Protein 6ISC (pdb70)

B-factor: mean 46.05, std 19.89, range [21.71, 155.29]

Solvent-accessible surface area: 17570 Å² total; per-residue (Å²): 184,54,14,4,12,4,62,25,48,112,98,10,43,0,71,0,34,2,55,56,132,57,130,30,8,0,0,4,0,26,14,70,90,67,123,135,100,52,28,0,0,1,30,1,75,95,70,133,54,49,35,52,98,101,9,91,155,81,1,38,37,117,90,34,96,140,47,42,92,37,0,4,0,2,2,115,114,14,61,142,73,2,63,14,51,0,19,0,20,0,0,0,40,60,48,0,39,21,58,16,80,0,67,0,30,185,42,93,23,27,54,122,88,3,92,39,78,44,172,59,76,29,123,61,41,108,74,9,64,0,46,3,124,87,268,52,74,55,56,30,9,6,0,13,1,52,48,82,5,5,4,9,2,8,19,25,15,96,107,96,128,64,206,64,79,38,37,57,106,64,121,29,138,74,49,61,43,128,53,106,115,133,23,46,0,22,1,10,91,0,93,64,91,9,36,14,5,4,28,0,41,11,59,8,116,110,59,84,91,115,50,25,4,7,75,1,76,7,132,116,2,63,13,83,32,56,106,78,9,85,7,87,73,53,76,54,21,40,0,55,1,102,1,89,36,60,155,172,56,129,17,50,6,0,0,0,2,0,22,55,116,46,105,101,33,24,15,1,2,8,21,47,92,112,1,70,30,44,72,94,86,179,26,3,81,14,66,50,17,159,89,82,45,136,9,38,46,0,10,0,84,0,77,38,4,99,105,101,3,66,20,65,2,24,0,20,0,0,0,21,44,26,4,30,66,67,43,74,0,92,0,84,22,71,82,117,172

GO terms:
  GO:0009897 external side of plasma membrane (C, IDA)
  GO:0002729 positive regulation of natural killer cell cytokine production (P, IMP)
  GO:0032729 positive regulation of type II interferon production (P, IMP)
  GO:0005515 protein binding (F, IPI)

Foldseek 3Di:
DAFKEFADDFWDKAWAAAQDPFQFAKKWKWFADPHDIDTAWIDGPVDDTDGDPVCPQFWDADPADPSCRIRIITTNGDDPSPFGKMKIWTQGPPPGIDIHIYGYDHDFFQVVVPDAPEEAEDEAFAWDKAWAPDVQWAKKWKWFGGGGMIGTPDIAGADDDDPDDGSDNQDKDFDRDHPPDGGMIIRHRDHQVPFGKMKIWIAGPVRDIDIHIYGYGHD/DKAKDFDQEWEAEAQAKGKGKIFIDDDPPDDKAWAKKFKDFPPDDGTAWMQGQPPGIDGPDVVFKDQPPDDHPDGPTIRMMMGGRDDPVVFGKMKIWTAMPPVGIYIDIHTYHYDYDD

Radius of gyration: 22.07 Å; Cα contacts (8 Å, |Δi|>4): 844; chains: 2; bounding box: 54×64×56 Å

Structure (mmCIF, N/CA/C/O backbone):
data_6ISC
#
_entry.id   6ISC
#
_cell.length_a   50.220
_cell.length_b   78.303
_cell.length_c   184.600
_cell.angle_alpha   90.00
_cell.angle_beta   90.00
_cell.angle_gamma   90.00
#
_symmetry.space_group_name_H-M   'C 2 2 21'
#
loop_
_entity.id
_entity.type
_entity.pdbx_description
1 polymer 'CD226 antigen'
2 polymer 'Poliovirus receptor'
3 non-polymer 2-acetamido-2-deoxy-beta-D-glucopyranose
4 water water
#
loop_
_atom_site.group_PDB
_atom_site.id
_atom_site.type_symbol
_atom_site.label_atom_id
_atom_site.label_alt_id
_atom_site.label_comp_id
_atom_site.label_asym_id
_atom_site.label_entity_id
_atom_site.label_seq_id
_atom_site.pdbx_PDB_ins_code
_atom_site.Cartn_x
_atom_site.Cartn_y
_atom_site.Cartn_z
_atom_site.occupancy
_atom_site.B_iso_or_equiv
_atom_site.auth_seq_id
_atom_site.auth_comp_id
_atom_site.auth_asym_id
_atom_site.auth_atom_id
_atom_site.pdbx_PDB_model_num
ATOM 1 N N . LEU A 1 2 ? -9.272 -12.655 13.914 1.00 44.59 2 LEU A N 1
ATOM 2 C CA . LEU A 1 2 ? -10.503 -13.345 14.284 1.00 45.39 2 LEU A CA 1
ATOM 3 C C . LEU A 1 2 ? -10.221 -14.741 14.829 1.00 45.93 2 LEU A C 1
ATOM 4 O O . LEU A 1 2 ? -11.009 -15.284 15.603 1.00 45.11 2 LEU A O 1
ATOM 9 N N . TRP A 1 3 ? -9.098 -15.323 14.412 1.00 33.48 3 TRP A N 1
ATOM 10 C CA . TRP A 1 3 ? -8.675 -16.617 14.923 1.00 34.32 3 TRP A CA 1
ATOM 11 C C . TRP A 1 3 ? -7.156 -16.656 14.990 1.00 31.92 3 TRP A C 1
ATOM 12 O O . TRP A 1 3 ? -6.467 -15.988 14.215 1.00 31.40 3 TRP A O 1
ATOM 23 N N . ASP A 1 4 ? -6.646 -17.446 15.931 1.00 30.89 4 ASP A N 1
ATOM 24 C CA . ASP A 1 4 ? -5.213 -17.641 16.100 1.00 30.14 4 ASP A CA 1
ATOM 25 C C . ASP A 1 4 ? -4.718 -18.946 15.498 1.00 31.85 4 ASP A C 1
ATOM 26 O O . ASP A 1 4 ? -3.541 -19.042 15.135 1.00 31.35 4 ASP A O 1
ATOM 31 N N . THR A 1 5 ? -5.589 -19.945 15.385 1.00 28.94 5 THR A N 1
ATOM 32 C CA . THR A 1 5 ? -5.246 -21.245 14.829 1.00 29.46 5 THR A CA 1
ATOM 33 C C . THR A 1 5 ? -6.441 -21.779 14.055 1.00 31.10 5 THR A C 1
ATOM 34 O O . THR A 1 5 ? -7.585 -21.644 14.496 1.00 31.05 5 THR A O 1
ATOM 38 N N . THR A 1 6 ? -6.172 -22.364 12.892 1.00 29.73 6 THR A N 1
ATOM 39 C CA . THR A 1 6 ? -7.177 -23.069 12.106 1.00 30.14 6 THR A CA 1
ATOM 40 C C . THR A 1 6 ? -6.823 -24.548 12.108 1.00 32.67 6 THR A C 1
ATOM 41 O O . THR A 1 6 ? -5.706 -24.916 11.732 1.00 31.67 6 THR A O 1
ATOM 45 N N . VAL A 1 7 ? -7.761 -25.391 12.534 1.00 34.80 7 VAL A N 1
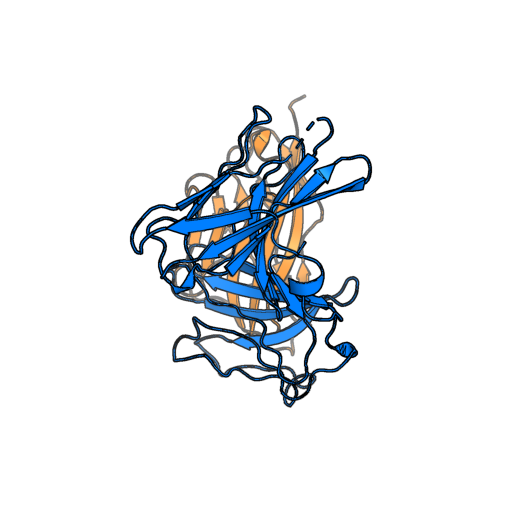ATOM 46 C CA . VAL A 1 7 ? -7.532 -26.828 12.552 1.00 36.43 7 VAL A CA 1
ATOM 47 C C . VAL A 1 7 ? -8.523 -27.502 11.614 1.00 36.61 7 VAL A C 1
ATOM 48 O O . VAL A 1 7 ? -9.660 -27.051 11.437 1.00 37.48 7 VAL A O 1
ATOM 52 N N . ARG A 1 8 ? -8.070 -28.590 11.001 1.00 40.05 8 ARG A N 1
ATOM 53 C CA . ARG A 1 8 ? -8.899 -29.344 10.074 1.00 42.53 8 ARG A CA 1
ATOM 54 C C . ARG A 1 8 ? -9.848 -30.249 10.851 1.00 40.72 8 ARG A C 1
ATOM 55 O O . ARG A 1 8 ? -9.439 -30.923 11.802 1.00 40.70 8 ARG A O 1
ATOM 63 N N . LEU A 1 9 ? -11.117 -30.251 10.451 1.00 33.01 9 LEU A N 1
ATOM 64 C CA . LEU A 1 9 ? -12.105 -31.106 11.094 1.00 35.95 9 LEU A CA 1
ATOM 65 C C . LEU A 1 9 ? -11.772 -32.574 10.862 1.00 34.53 9 LEU A C 1
ATOM 66 O O . LEU A 1 9 ? -11.593 -33.011 9.721 1.00 36.04 9 LEU A O 1
ATOM 71 N N . SER A 1 10 ? -11.679 -33.334 11.952 1.00 37.49 10 SER A N 1
ATOM 72 C CA . SER A 1 10 ? -11.469 -34.773 11.880 1.00 39.90 10 SER A CA 1
ATOM 73 C C . SER A 1 10 ? -12.149 -35.420 13.079 1.00 42.10 10 SER A C 1
ATOM 74 O O . SER A 1 10 ? -12.548 -34.743 14.029 1.00 38.17 10 SER A O 1
ATOM 77 N N . GLU A 1 11 ? -12.266 -36.752 13.028 1.00 48.42 11 GLU A N 1
ATOM 78 C CA . GLU A 1 11 ? -13.034 -37.478 14.039 1.00 47.12 11 GLU A CA 1
ATOM 79 C C . GLU A 1 11 ? -12.495 -37.227 15.442 1.00 44.07 11 GLU A C 1
ATOM 80 O O . GLU A 1 11 ? -13.249 -36.877 16.356 1.00 43.50 11 GLU A O 1
ATOM 86 N N . THR A 1 12 ? -11.191 -37.407 15.632 1.00 41.18 12 THR A N 1
ATOM 87 C CA . THR A 1 12 ? -10.551 -37.255 16.934 1.00 42.18 12 THR A CA 1
ATOM 88 C C . THR A 1 12 ? -9.635 -36.036 16.970 1.00 40.74 12 THR A C 1
ATOM 89 O O . THR A 1 12 ? -8.547 -36.075 17.547 1.00 39.16 12 THR A O 1
ATOM 93 N N . MET A 1 13 ? -10.069 -34.940 16.350 1.00 35.72 13 MET A N 1
ATOM 94 C CA . MET A 1 13 ? -9.265 -33.727 16.321 1.00 34.03 13 MET A CA 1
ATOM 95 C C . MET A 1 13 ? -9.026 -33.205 17.735 1.00 31.03 13 MET A C 1
ATOM 96 O O . MET A 1 13 ? -9.787 -33.475 18.667 1.00 31.08 13 MET A O 1
ATOM 101 N N . THR A 1 14 ? -7.941 -32.450 17.885 1.00 32.60 14 THR A N 1
ATOM 102 C CA . THR A 1 14 ? -7.572 -31.843 19.156 1.00 30.94 14 THR A CA 1
ATOM 103 C C . THR A 1 14 ? -7.347 -30.356 18.945 1.00 30.15 14 THR A C 1
ATOM 104 O O . THR A 1 14 ? -6.557 -29.963 18.081 1.00 30.09 14 THR A O 1
ATOM 108 N N . LEU A 1 15 ? -8.044 -29.537 19.727 1.00 25.00 15 LEU A N 1
ATOM 109 C CA . LEU A 1 15 ? -7.860 -28.088 19.701 1.00 24.97 15 LEU A CA 1
ATOM 110 C C . LEU A 1 15 ? -6.810 -27.748 20.752 1.00 25.87 15 LEU A C 1
ATOM 111 O O . LEU A 1 15 ? -7.101 -27.717 21.949 1.00 25.06 15 LEU A O 1
ATOM 116 N N . GLU A 1 16 ? -5.581 -27.501 20.302 1.00 26.66 16 GLU A N 1
ATOM 117 C CA . GLU A 1 16 ? -4.468 -27.283 21.218 1.00 27.46 16 GLU A CA 1
ATOM 118 C C . GLU A 1 16 ? -4.605 -25.942 21.930 1.00 27.90 16 GLU A C 1
ATOM 119 O O . GLU A 1 16 ? -4.888 -24.918 21.301 1.00 26.59 16 GLU A O 1
ATOM 125 N N . CYS A 1 17 ? -4.392 -25.949 23.247 1.00 29.05 17 CYS A N 1
ATOM 126 C CA . CYS A 1 17 ? -4.400 -24.711 24.024 1.00 29.00 17 CYS A CA 1
ATOM 127 C C . CYS A 1 17 ? -3.576 -24.925 25.287 1.00 29.38 17 CYS A C 1
ATOM 128 O O . CYS A 1 17 ? -4.013 -25.637 26.195 1.00 29.78 17 CYS A O 1
ATOM 131 N N . VAL A 1 18 ? -2.402 -24.301 25.346 1.00 28.54 18 VAL A N 1
ATOM 132 C CA . VAL A 1 18 ? -1.522 -24.363 26.507 1.00 27.37 18 VAL A CA 1
ATOM 133 C C . VAL A 1 18 ? -1.299 -22.946 27.015 1.00 26.58 18 VAL A C 1
ATOM 134 O O . VAL A 1 18 ? -0.907 -22.061 26.246 1.00 27.35 18 VAL A O 1
ATOM 138 N N . TYR A 1 19 ? -1.547 -22.738 28.301 1.00 30.06 19 TYR A N 1
ATOM 139 C CA . TYR A 1 19 ? -1.308 -21.442 28.932 1.00 29.47 19 TYR A CA 1
ATOM 140 C C . TYR A 1 19 ? 0.190 -21.180 29.007 1.00 29.81 19 TYR A C 1
ATOM 141 O O . TYR A 1 19 ? 0.920 -21.972 29.615 1.00 30.31 19 TYR A O 1
ATOM 150 N N . PRO A 1 20 ? 0.695 -20.106 28.397 1.00 29.42 20 PRO A N 1
ATOM 151 C CA . PRO A 1 20 ? 2.147 -19.869 28.343 1.00 30.13 20 PRO A CA 1
ATOM 152 C C . PRO A 1 20 ? 2.709 -18.957 29.427 1.00 29.52 20 PRO A C 1
ATOM 153 O O . PRO A 1 20 ? 3.926 -18.742 29.438 1.00 29.42 20 PRO A O 1
ATOM 157 N N . LEU A 1 21 ? 1.881 -18.421 30.317 1.00 31.25 21 LEU A N 1
ATOM 158 C CA . LEU A 1 21 ? 2.331 -17.487 31.337 1.00 31.69 21 LEU A CA 1
ATOM 159 C C . LEU A 1 21 ? 2.516 -18.196 32.674 1.00 32.43 21 LEU A C 1
ATOM 160 O O . LEU A 1 21 ? 1.969 -19.275 32.915 1.00 31.54 21 LEU A O 1
ATOM 165 N N . THR A 1 22 ? 3.299 -17.566 33.550 1.00 34.96 22 THR A N 1
ATOM 166 C CA . THR A 1 22 ? 3.650 -18.157 34.833 1.00 37.70 22 THR A CA 1
ATOM 167 C C . THR A 1 22 ? 2.631 -17.875 35.928 1.00 36.84 22 THR A C 1
ATOM 168 O O . THR A 1 22 ? 2.764 -18.424 37.027 1.00 40.19 22 THR A O 1
ATOM 172 N N . HIS A 1 23 ? 1.627 -17.043 35.665 1.00 45.84 23 HIS A N 1
ATOM 173 C CA . HIS A 1 23 ? 0.629 -16.737 36.678 1.00 45.57 23 HIS A CA 1
ATOM 174 C C . HIS A 1 23 ? -0.202 -17.975 36.999 1.00 46.58 23 HIS A C 1
ATOM 175 O O . HIS A 1 23 ? -0.468 -18.814 36.134 1.00 49.37 23 HIS A O 1
ATOM 182 N N . ASN A 1 24 ? -0.597 -18.092 38.263 1.00 66.71 24 ASN A N 1
ATOM 183 C CA . ASN A 1 24 ? -1.415 -19.220 38.682 1.00 68.57 24 ASN A CA 1
ATOM 184 C C . ASN A 1 24 ? -2.837 -19.064 38.159 1.00 65.10 24 ASN A C 1
ATOM 185 O O . ASN A 1 24 ? -3.429 -17.984 38.237 1.00 66.89 24 ASN A O 1
ATOM 190 N N . LEU A 1 25 ? -3.386 -20.152 37.628 1.00 36.78 25 LEU A N 1
ATOM 191 C CA . LEU A 1 25 ? -4.693 -20.095 36.986 1.00 37.89 25 LEU A CA 1
ATOM 192 C C . LEU A 1 25 ? -5.789 -19.818 38.008 1.00 37.93 25 LEU A C 1
ATOM 193 O O . LEU A 1 25 ? -5.731 -20.280 39.150 1.00 39.74 25 LEU A O 1
ATOM 198 N N . THR A 1 26 ? -6.795 -19.054 37.587 1.00 31.42 26 THR A N 1
ATOM 199 C CA . THR A 1 26 ? -8.020 -18.867 38.356 1.00 30.97 26 THR A CA 1
ATOM 200 C C . THR A 1 26 ? -9.170 -19.708 37.821 1.00 32.54 26 THR A C 1
ATOM 201 O O . THR A 1 26 ? -9.897 -20.331 38.602 1.00 32.09 26 THR A O 1
ATOM 205 N N . GLN A 1 27 ? -9.327 -19.757 36.502 1.00 29.31 27 GLN A N 1
ATOM 206 C CA . GLN A 1 27 ? -10.380 -20.518 35.851 1.00 29.08 27 GLN A CA 1
ATOM 207 C C . GLN A 1 27 ? -10.082 -20.574 34.361 1.00 27.77 27 GLN A C 1
ATOM 208 O O . GLN A 1 27 ? -9.527 -19.627 33.794 1.00 28.61 27 GLN A O 1
ATOM 214 N N . VAL A 1 28 ? -10.432 -21.702 33.744 1.00 35.43 28 VAL A N 1
ATOM 215 C CA . VAL A 1 28 ? -10.289 -21.910 32.308 1.00 33.97 28 VAL A CA 1
ATOM 216 C C . VAL A 1 28 ? -11.644 -22.302 31.741 1.00 35.14 28 VAL A C 1
ATOM 217 O O . VAL A 1 28 ? -12.394 -23.053 32.373 1.00 35.51 28 VAL A O 1
ATOM 221 N N . GLU A 1 29 ? -11.950 -21.810 30.542 1.00 33.20 29 GLU A N 1
ATOM 222 C CA . GLU A 1 29 ? -13.240 -22.055 29.913 1.00 34.78 29 GLU A CA 1
ATOM 223 C C . GLU A 1 29 ? -13.050 -22.323 28.429 1.00 34.14 29 GLU A C 1
ATOM 224 O O . GLU A 1 29 ? -12.197 -21.711 27.783 1.00 34.06 29 GLU A O 1
ATOM 230 N N . TRP A 1 30 ? -13.848 -23.246 27.899 1.00 26.75 30 TRP A N 1
ATOM 231 C CA . TRP A 1 30 ? -13.965 -23.471 26.465 1.00 29.04 30 TRP A CA 1
ATOM 232 C C . TRP A 1 30 ? -15.357 -23.048 26.021 1.00 28.40 30 TRP A C 1
ATOM 233 O O . TRP A 1 30 ? -16.353 -23.436 26.641 1.00 28.48 30 TRP A O 1
ATOM 244 N N . THR A 1 31 ? -15.426 -22.247 24.960 1.00 29.56 31 THR A N 1
ATOM 245 C CA . THR A 1 31 ? -16.699 -21.823 24.399 1.00 29.61 31 THR A CA 1
ATOM 246 C C . THR A 1 31 ? -16.628 -21.916 22.882 1.00 31.76 31 THR A C 1
ATOM 247 O O . THR A 1 31 ? -15.555 -22.075 22.294 1.00 31.47 31 THR A O 1
ATOM 251 N N . LYS A 1 32 ? -17.793 -21.811 22.247 1.00 34.76 32 LYS A N 1
ATOM 252 C CA . LYS A 1 32 ? -17.906 -21.906 20.799 1.00 36.30 32 LYS A CA 1
ATOM 253 C C . LYS A 1 32 ? -18.914 -20.876 20.316 1.00 38.96 32 LYS A C 1
ATOM 254 O O . LYS A 1 32 ? -20.015 -20.776 20.865 1.00 38.43 32 LYS A O 1
ATOM 260 N N . ASN A 1 33 ? -18.532 -20.107 19.301 1.00 41.69 33 ASN A N 1
ATOM 261 C CA . ASN A 1 33 ? -19.394 -19.079 18.730 1.00 44.69 33 ASN A CA 1
ATOM 262 C C . ASN A 1 33 ? -20.115 -19.658 17.519 1.00 49.19 33 ASN A C 1
ATOM 263 O O . ASN A 1 33 ? -19.468 -20.144 16.585 1.00 47.37 33 ASN A O 1
ATOM 268 N N . THR A 1 34 ? -21.449 -19.615 17.529 1.00 98.32 34 THR A N 1
ATOM 269 C CA . THR A 1 34 ? -22.193 -20.265 16.449 1.00 101.03 34 THR A CA 1
ATOM 270 C C . THR A 1 34 ? -22.277 -19.367 15.215 1.00 100.97 34 THR A C 1
ATOM 271 O O . THR A 1 34 ? -21.639 -19.641 14.194 1.00 100.36 34 THR A O 1
ATOM 275 N N . GLY A 1 35 ? -23.064 -18.292 15.287 1.00 113.70 35 GLY A N 1
ATOM 276 C CA . GLY A 1 35 ? -22.874 -17.169 14.387 1.00 114.03 35 GLY A CA 1
ATOM 277 C C . GLY A 1 35 ? -22.733 -15.848 15.116 1.00 113.97 35 GLY A C 1
ATOM 278 O O . GLY A 1 35 ? -21.889 -15.017 14.767 1.00 116.38 35 GLY A O 1
ATOM 279 N N . THR A 1 36 ? -23.568 -15.650 16.142 1.00 142.50 36 THR A N 1
ATOM 280 C CA . THR A 1 36 ? -23.329 -14.659 17.194 1.00 143.60 36 THR A CA 1
ATOM 281 C C . THR A 1 36 ? -24.081 -15.153 18.433 1.00 142.96 36 THR A C 1
ATOM 282 O O . THR A 1 36 ? -25.236 -14.786 18.661 1.00 143.09 36 THR A O 1
ATOM 286 N N . LYS A 1 37 ? -23.399 -15.968 19.232 1.00 103.97 37 LYS A N 1
ATOM 287 C CA . LYS A 1 37 ? -23.873 -16.513 20.499 1.00 100.46 37 LYS A CA 1
ATOM 288 C C . LYS A 1 37 ? -22.765 -17.411 21.023 1.00 94.91 37 LYS A C 1
ATOM 289 O O . LYS A 1 37 ? -21.914 -17.872 20.259 1.00 97.07 37 LYS A O 1
ATOM 295 N N . THR A 1 38 ? -22.792 -17.672 22.324 1.00 55.80 38 THR A N 1
ATOM 296 C CA . THR A 1 38 ? -21.705 -18.389 22.981 1.00 55.83 38 THR A CA 1
ATOM 297 C C . THR A 1 38 ? -22.268 -19.612 23.689 1.00 57.38 38 THR A C 1
ATOM 298 O O . THR A 1 38 ? -23.028 -19.481 24.653 1.00 58.02 38 THR A O 1
ATOM 302 N N . VAL A 1 39 ? -21.898 -20.791 23.209 1.00 41.97 39 VAL A N 1
ATOM 303 C CA . VAL A 1 39 ? -22.208 -22.040 23.890 1.00 41.49 39 VAL A CA 1
ATOM 304 C C . VAL A 1 39 ? -21.055 -22.375 24.824 1.00 40.68 39 VAL A C 1
ATOM 305 O O . VAL A 1 39 ? -19.887 -22.357 24.418 1.00 38.79 39 VAL A O 1
ATOM 309 N N . SER A 1 40 ? -21.378 -22.647 26.084 1.00 42.02 40 SER A N 1
ATOM 310 C CA . SER A 1 40 ? -20.382 -23.125 27.030 1.00 41.92 40 SER A CA 1
ATOM 311 C C . SER A 1 40 ? -20.097 -24.595 26.759 1.00 42.58 40 SER A C 1
ATOM 312 O O . SER A 1 40 ? -21.026 -25.389 26.577 1.00 43.15 40 SER A O 1
ATOM 315 N N . ILE A 1 41 ? -18.819 -24.956 26.717 1.00 34.56 41 ILE A N 1
ATOM 316 C CA . ILE A 1 41 ? -18.403 -26.332 26.482 1.00 34.82 41 ILE A CA 1
ATOM 317 C C . ILE A 1 41 ? -17.859 -26.954 27.759 1.00 35.66 41 ILE A C 1
ATOM 318 O O . ILE A 1 41 ? -18.345 -27.994 28.214 1.00 37.71 41 ILE A O 1
ATOM 323 N N . ALA A 1 42 ? -16.854 -26.323 28.360 1.00 31.82 42 ALA A N 1
ATOM 324 C CA . ALA A 1 42 ? -16.247 -26.820 29.581 1.00 31.14 42 ALA A CA 1
ATOM 325 C C . ALA A 1 42 ? -15.776 -25.640 30.416 1.00 32.22 42 ALA A C 1
ATOM 326 O O . ALA A 1 42 ? -15.438 -24.581 29.883 1.00 31.38 42 ALA A O 1
ATOM 328 N N . VAL A 1 43 ? -15.778 -25.832 31.734 1.00 33.09 43 VAL A N 1
ATOM 329 C CA . VAL A 1 43 ? -15.291 -24.842 32.688 1.00 32.70 43 VAL A CA 1
ATOM 330 C C . VAL A 1 43 ? -14.514 -25.589 33.762 1.00 35.20 43 VAL A C 1
ATOM 331 O O . VAL A 1 43 ? -15.041 -26.526 34.373 1.00 36.90 43 VAL A O 1
ATOM 335 N N . TYR A 1 44 ? -13.266 -25.191 33.990 1.00 35.44 44 TYR A N 1
ATOM 336 C CA . TYR A 1 44 ? -12.449 -25.767 35.049 1.00 36.55 44 TYR A CA 1
ATOM 337 C C . TYR A 1 44 ? -12.061 -24.688 36.046 1.00 36.78 44 TYR A C 1
ATOM 338 O O . TYR A 1 44 ? -11.570 -23.626 35.654 1.00 36.81 44 TYR A O 1
ATOM 347 N N . ASN A 1 45 ? -12.263 -24.973 37.329 1.00 35.55 45 ASN A N 1
ATOM 348 C CA . ASN A 1 45 ? -11.848 -24.087 38.395 1.00 35.43 45 ASN A CA 1
ATOM 349 C C . ASN A 1 45 ? -11.168 -24.927 39.470 1.00 38.37 45 ASN A C 1
ATOM 350 O O . ASN A 1 45 ? -11.682 -25.997 39.828 1.00 40.20 45 ASN A O 1
ATOM 355 N N . PRO A 1 46 ? -10.016 -24.500 39.989 1.00 42.97 46 PRO A N 1
ATOM 356 C CA . PRO A 1 46 ? -9.303 -25.331 40.974 1.00 43.53 46 PRO A CA 1
ATOM 357 C C . PRO A 1 46 ? -10.084 -25.576 42.251 1.00 44.61 46 PRO A C 1
ATOM 358 O O . PRO A 1 46 ? -9.731 -26.490 43.006 1.00 46.22 46 PRO A O 1
ATOM 362 N N . ASN A 1 47 ? -11.127 -24.798 42.524 1.00 47.69 47 ASN A N 1
ATOM 363 C CA . ASN A 1 47 ? -11.927 -24.988 43.725 1.00 48.07 47 ASN A CA 1
ATOM 364 C C . ASN A 1 47 ? -13.085 -25.955 43.522 1.00 49.14 47 ASN A C 1
ATOM 365 O O . ASN A 1 47 ? -13.818 -26.228 44.477 1.00 51.01 47 ASN A O 1
ATOM 370 N N . HIS A 1 48 ? -13.270 -26.476 42.309 1.00 48.88 48 HIS A N 1
ATOM 371 C CA . HIS A 1 48 ? -14.379 -27.365 41.998 1.00 49.14 48 HIS A CA 1
ATOM 372 C C . HIS A 1 48 ? -13.880 -28.474 41.082 1.00 48.16 48 HIS A C 1
ATOM 373 O O . HIS A 1 48 ? -12.718 -28.492 40.667 1.00 48.99 48 HIS A O 1
ATOM 380 N N . ASN A 1 49 ? -14.774 -29.404 40.762 1.00 69.00 49 ASN A N 1
ATOM 381 C CA . ASN A 1 49 ? -14.456 -30.449 39.804 1.00 69.39 49 ASN A CA 1
ATOM 382 C C . ASN A 1 49 ? -14.663 -29.939 38.380 1.00 69.90 49 ASN A C 1
ATOM 383 O O . ASN A 1 49 ? -15.397 -28.977 38.138 1.00 68.88 49 ASN A O 1
ATOM 388 N N . MET A 1 50 ? -13.995 -30.597 37.433 1.00 51.89 50 MET A N 1
ATOM 389 C CA . MET A 1 50 ? -14.095 -30.216 36.029 1.00 48.59 50 MET A CA 1
ATOM 390 C C . MET A 1 50 ? -15.543 -30.277 35.563 1.00 49.39 50 MET A C 1
ATOM 391 O O . MET A 1 50 ? -16.198 -31.317 35.676 1.00 51.61 50 MET A O 1
ATOM 396 N N . HIS A 1 51 ? -16.041 -29.160 35.041 1.00 40.18 51 HIS A N 1
ATOM 397 C CA . HIS A 1 51 ? -17.425 -29.051 34.598 1.00 39.03 51 HIS A CA 1
ATOM 398 C C . HIS A 1 51 ? -17.478 -29.085 33.076 1.00 40.39 51 HIS A C 1
ATOM 399 O O . HIS A 1 51 ? -16.917 -28.208 32.410 1.00 40.48 51 HIS A O 1
ATOM 406 N N . ILE A 1 52 ? -18.155 -30.090 32.534 1.00 37.40 52 ILE A N 1
ATOM 407 C CA . ILE A 1 52 ? -18.424 -30.197 31.107 1.00 37.77 52 ILE A CA 1
ATOM 408 C C . ILE A 1 52 ? -19.933 -30.162 30.921 1.00 36.96 52 ILE A C 1
ATOM 409 O O . ILE A 1 52 ? -20.660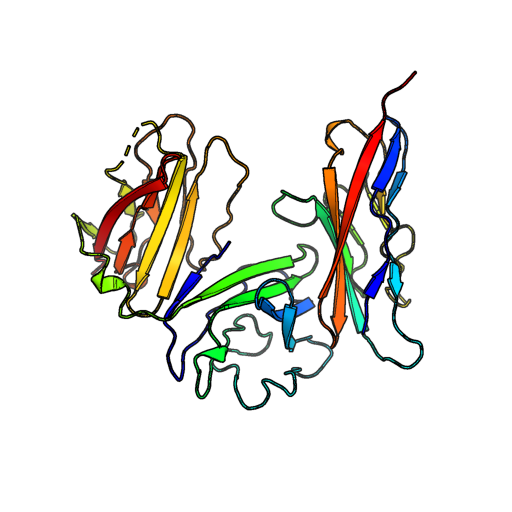 -30.912 31.583 1.00 38.78 52 ILE A O 1
ATOM 414 N N . GLU A 1 53 ? -20.402 -29.283 30.037 1.00 45.37 53 GLU A N 1
ATOM 415 C CA . GLU A 1 53 ? -21.833 -29.154 29.797 1.00 46.62 53 GLU A CA 1
ATOM 416 C C . GLU A 1 53 ? -22.415 -30.465 29.281 1.00 47.70 53 GLU A C 1
ATOM 417 O O . GLU A 1 53 ? -21.729 -31.270 28.645 1.00 48.57 53 GLU A O 1
ATOM 423 N N . SER A 1 54 ? -23.705 -30.671 29.563 1.00 49.82 54 SER A N 1
ATOM 424 C CA . SER A 1 54 ? -24.364 -31.915 29.179 1.00 52.56 54 SER A CA 1
ATOM 425 C C . SER A 1 54 ? -24.373 -32.107 27.669 1.00 51.41 54 SER A C 1
ATOM 426 O O . SER A 1 54 ? -24.371 -33.247 27.189 1.00 51.66 54 SER A O 1
ATOM 429 N N . ASN A 1 55 ? -24.382 -31.013 26.905 1.00 53.09 55 ASN A N 1
ATOM 430 C CA . ASN A 1 55 ? -24.362 -31.117 25.452 1.00 53.71 55 ASN A CA 1
ATOM 431 C C . ASN A 1 55 ? -23.034 -31.646 24.928 1.00 52.93 55 ASN A C 1
ATOM 432 O O . ASN A 1 55 ? -22.974 -32.102 23.782 1.00 55.48 55 ASN A O 1
ATOM 437 N N . TYR A 1 56 ? -21.973 -31.593 25.734 1.00 40.26 56 TYR A N 1
ATOM 438 C CA . TYR A 1 56 ? -20.644 -32.020 25.314 1.00 40.83 56 TYR A CA 1
ATOM 439 C C . TYR A 1 56 ? -20.058 -33.092 26.224 1.00 42.19 56 TYR A C 1
ATOM 440 O O . TYR A 1 56 ? -18.854 -33.363 26.146 1.00 42.25 56 TYR A O 1
ATOM 449 N N . LEU A 1 57 ? -20.874 -33.714 27.080 1.00 54.29 57 LEU A N 1
ATOM 450 C CA . LEU A 1 57 ? -20.334 -34.627 28.085 1.00 57.33 57 LEU A CA 1
ATOM 451 C C . LEU A 1 57 ? -19.686 -35.849 27.444 1.00 57.27 57 LEU A C 1
ATOM 452 O O . LEU A 1 57 ? -18.627 -36.303 27.893 1.00 60.75 57 LEU A O 1
ATOM 457 N N . HIS A 1 58 ? -20.298 -36.396 26.394 1.00 48.23 58 HIS A N 1
ATOM 458 C CA . HIS A 1 58 ? -19.755 -37.557 25.702 1.00 48.95 58 HIS A CA 1
ATOM 459 C C . HIS A 1 58 ? -19.191 -37.204 24.330 1.00 51.96 58 HIS A C 1
ATOM 460 O O . HIS A 1 58 ? -19.053 -38.083 23.474 1.00 51.36 58 HIS A O 1
ATOM 467 N N . ARG A 1 59 ? -18.857 -35.934 24.103 1.00 41.65 59 ARG A N 1
ATOM 468 C CA . ARG A 1 59 ? -18.327 -35.493 22.820 1.00 41.28 59 ARG A CA 1
ATOM 469 C C . ARG A 1 59 ? -16.883 -35.026 22.879 1.00 40.29 59 ARG A C 1
ATOM 470 O O . ARG A 1 59 ? -16.163 -35.174 21.889 1.00 39.88 59 ARG A O 1
ATOM 478 N N . VAL A 1 60 ? -16.441 -34.465 24.006 1.00 38.70 60 VAL A N 1
ATOM 479 C CA . VAL A 1 60 ? -15.086 -33.952 24.147 1.00 39.82 60 VAL A CA 1
ATOM 480 C C . VAL A 1 60 ? -14.501 -34.439 25.465 1.00 38.86 60 VAL A C 1
ATOM 481 O O . VAL A 1 60 ? -15.220 -34.793 26.401 1.00 39.37 60 VAL A O 1
ATOM 485 N N . HIS A 1 61 ? -13.172 -34.454 25.522 1.00 36.14 61 HIS A N 1
ATOM 486 C CA . HIS A 1 61 ? -12.450 -34.825 26.732 1.00 37.76 61 HIS A CA 1
ATOM 487 C C . HIS A 1 61 ? -11.053 -34.226 26.660 1.00 36.94 61 HIS A C 1
ATOM 488 O O . HIS A 1 61 ? -10.605 -33.764 25.606 1.00 36.75 61 HIS A O 1
ATOM 495 N N . PHE A 1 62 ? -10.369 -34.234 27.801 1.00 34.87 62 PHE A N 1
ATOM 496 C CA . PHE A 1 62 ? -9.040 -33.647 27.933 1.00 35.77 62 PHE A CA 1
ATOM 497 C C . PHE A 1 62 ? -8.019 -34.772 28.060 1.00 37.52 62 PHE A C 1
ATOM 498 O O . PHE 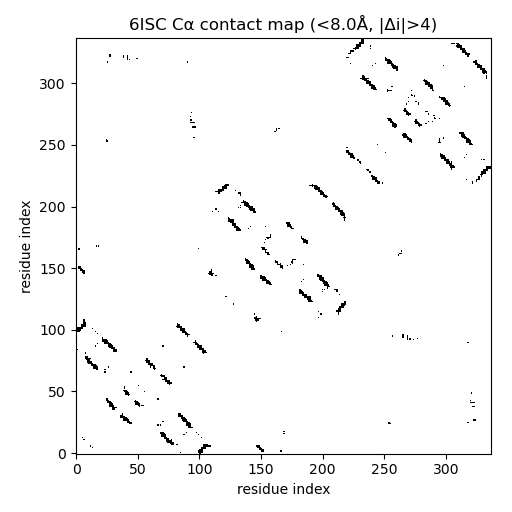A 1 62 ? -7.976 -35.470 29.079 1.00 38.54 62 PHE A O 1
ATOM 506 N N . LEU A 1 63 ? -7.196 -34.939 27.026 1.00 37.65 63 LEU A N 1
ATOM 507 C CA . LEU A 1 63 ? -6.241 -36.036 26.942 1.00 38.47 63 LEU A CA 1
ATOM 508 C C . LEU A 1 63 ? -4.832 -35.664 27.380 1.00 41.36 63 LEU A C 1
ATOM 509 O O . LEU A 1 63 ? -4.125 -36.515 27.931 1.00 40.32 63 LEU A O 1
ATOM 514 N N . ASN A 1 64 ? -4.403 -34.424 27.140 1.00 41.92 64 ASN A N 1
ATOM 515 C CA . ASN A 1 64 ? -3.012 -34.025 27.314 1.00 39.42 64 ASN A CA 1
ATOM 516 C C . ASN A 1 64 ? -2.825 -33.083 28.500 1.00 39.70 64 ASN A C 1
ATOM 517 O O . ASN A 1 64 ? -1.969 -32.194 28.467 1.00 38.97 64 ASN A O 1
ATOM 522 N N . SER A 1 65 ? -3.611 -33.269 29.555 1.00 37.63 65 SER A N 1
ATOM 523 C CA . SER A 1 65 ? -3.561 -32.411 30.726 1.00 36.99 65 SER A CA 1
ATOM 524 C C . SER A 1 65 ? -2.925 -33.146 31.898 1.00 39.38 65 SER A C 1
ATOM 525 O O . SER A 1 65 ? -2.908 -34.379 31.950 1.00 40.64 65 SER A O 1
ATOM 528 N N . THR A 1 66 ? -2.385 -32.366 32.831 1.00 38.94 66 THR A N 1
ATOM 529 C CA . THR A 1 66 ? -1.945 -32.883 34.118 1.00 41.15 66 THR A CA 1
ATOM 530 C C . THR A 1 66 ? -2.496 -31.975 35.212 1.00 41.59 66 THR A C 1
ATOM 531 O O . THR A 1 66 ? -3.323 -31.102 34.926 1.00 43.79 66 THR A O 1
ATOM 535 N N . VAL A 1 67 ? -2.064 -32.169 36.460 1.00 53.99 67 VAL A N 1
ATOM 536 C CA . VAL A 1 67 ? -2.581 -31.349 37.550 1.00 56.79 67 VAL A CA 1
ATOM 537 C C . VAL A 1 67 ? -2.263 -29.881 37.288 1.00 54.83 67 VAL A C 1
ATOM 538 O O . VAL A 1 67 ? -1.188 -29.533 36.780 1.00 51.49 67 VAL A O 1
ATOM 542 N N . GLY A 1 68 ? -3.216 -29.010 37.621 1.00 63.46 68 GLY A N 1
ATOM 543 C CA . GLY A 1 68 ? -3.137 -27.601 37.309 1.00 61.92 68 GLY A CA 1
ATOM 544 C C . GLY A 1 68 ? -3.785 -27.220 35.991 1.00 57.21 68 GLY A C 1
ATOM 545 O O . GLY A 1 68 ? -4.250 -26.084 35.844 1.00 56.53 68 GLY A O 1
ATOM 546 N N . PHE A 1 69 ? -3.819 -28.147 35.031 1.00 41.07 69 PHE A N 1
ATOM 547 C CA . PHE A 1 69 ? -4.479 -27.949 33.738 1.00 39.74 69 PHE A CA 1
ATOM 548 C C . PHE A 1 69 ? -3.902 -26.749 32.985 1.00 38.30 69 PHE A C 1
ATOM 549 O O . PHE A 1 69 ? -4.630 -25.908 32.455 1.00 35.47 69 PHE A O 1
ATOM 557 N N . ARG A 1 70 ? -2.569 -26.677 32.939 1.00 32.73 70 ARG A N 1
ATOM 558 C CA . ARG A 1 70 ? -1.925 -25.710 32.057 1.00 32.62 70 ARG A CA 1
ATOM 559 C C . ARG A 1 70 ? -2.212 -26.036 30.597 1.00 33.05 70 ARG A C 1
ATOM 560 O O . ARG A 1 70 ? -2.418 -25.133 29.779 1.00 30.41 70 ARG A O 1
ATOM 568 N N . ASN A 1 71 ? -2.233 -27.322 30.255 1.00 28.43 71 ASN A N 1
ATOM 569 C CA . ASN A 1 71 ? -2.640 -27.776 28.931 1.00 29.17 71 ASN A CA 1
ATOM 570 C C . ASN A 1 71 ? -4.128 -28.108 28.983 1.00 30.22 71 ASN A C 1
ATOM 571 O O . ASN A 1 71 ? -4.532 -29.077 29.633 1.00 30.44 71 ASN A O 1
ATOM 576 N N . MET A 1 72 ? -4.942 -27.299 28.308 1.00 38.01 72 MET A N 1
ATOM 577 C CA . MET A 1 72 ? -6.385 -27.497 28.253 1.00 37.82 72 MET A CA 1
ATOM 578 C C . MET A 1 72 ? -6.844 -27.877 26.850 1.00 39.41 72 MET A C 1
ATOM 579 O O . MET A 1 72 ? -7.945 -27.515 26.432 1.00 38.71 72 MET A O 1
ATOM 584 N N . SER A 1 73 ? -6.000 -28.597 26.114 1.00 26.58 73 SER A N 1
ATOM 585 C CA . SER A 1 73 ? -6.340 -28.991 24.755 1.00 26.86 73 SER A CA 1
ATOM 586 C C . SER A 1 73 ? -7.621 -29.816 24.743 1.00 27.43 73 SER A C 1
ATOM 587 O O . SER A 1 73 ? -7.816 -30.708 25.573 1.00 28.81 73 SER A O 1
ATOM 590 N N . LEU A 1 74 ? -8.500 -29.500 23.797 1.00 24.98 74 LEU A N 1
ATOM 591 C CA . LEU A 1 74 ? -9.833 -30.085 23.724 1.00 27.16 74 LEU A CA 1
ATOM 592 C C . LEU A 1 74 ? -9.843 -31.148 22.632 1.00 26.25 74 LEU A C 1
ATOM 593 O O . LEU A 1 74 ? -9.802 -30.825 21.441 1.00 27.78 74 LEU A O 1
ATOM 598 N N . SER A 1 75 ? -9.893 -32.413 23.039 1.00 32.03 75 SER A N 1
ATOM 599 C CA . SER A 1 75 ? -9.937 -33.535 22.114 1.00 32.84 75 SER A CA 1
ATOM 600 C C . SER A 1 75 ? -11.375 -34.003 21.931 1.00 32.94 75 SER A C 1
ATOM 601 O O . SER A 1 75 ? -12.158 -34.026 22.885 1.00 33.97 75 SER A O 1
ATOM 604 N N . PHE A 1 76 ? -11.717 -34.373 20.700 1.00 31.79 76 PHE A N 1
ATOM 605 C CA . PHE A 1 76 ? -13.057 -34.825 20.356 1.00 33.37 76 PHE A CA 1
ATOM 606 C C . PHE A 1 76 ? -13.083 -36.340 20.207 1.00 35.40 76 PHE A C 1
ATOM 607 O O . PHE A 1 76 ? -12.151 -36.938 19.662 1.00 36.39 76 PHE A O 1
ATOM 615 N N . TYR A 1 77 ? -14.158 -36.960 20.697 1.00 43.27 77 TYR A N 1
ATOM 616 C CA . TYR A 1 77 ? -14.325 -38.397 20.507 1.00 46.98 77 TYR A CA 1
ATOM 617 C C . TYR A 1 77 ? -14.708 -38.716 19.067 1.00 47.98 77 TYR A C 1
ATOM 618 O O . TYR A 1 77 ? -14.086 -39.566 18.421 1.00 50.07 77 TYR A O 1
ATOM 627 N N . ASN A 1 78 ? -15.744 -38.051 18.552 1.00 45.55 78 ASN A N 1
ATOM 628 C CA . ASN A 1 78 ? -16.204 -38.268 17.179 1.00 46.49 78 ASN A CA 1
ATOM 629 C C . ASN A 1 78 ? -16.797 -36.943 16.693 1.00 47.28 78 ASN A C 1
ATOM 630 O O . ASN A 1 78 ? -17.984 -36.673 16.888 1.00 50.20 78 ASN A O 1
ATOM 635 N N . ALA A 1 79 ? -15.962 -36.134 16.046 1.00 35.89 79 ALA A N 1
ATOM 636 C CA . ALA A 1 79 ? -16.360 -34.783 15.671 1.00 34.85 79 ALA A CA 1
ATOM 637 C C . ALA A 1 79 ? -17.120 -34.785 14.351 1.00 36.70 79 ALA A C 1
ATOM 638 O O . ALA A 1 79 ? -16.730 -35.459 13.393 1.00 34.75 79 ALA A O 1
ATOM 640 N N . SER A 1 80 ? -18.197 -34.008 14.300 1.00 46.25 80 SER A N 1
ATOM 641 C CA . SER A 1 80 ? -19.109 -33.986 13.164 1.00 48.22 80 SER A CA 1
ATOM 642 C C . SER A 1 80 ? -19.144 -32.592 12.535 1.00 48.02 80 SER A C 1
ATOM 643 O O . SER A 1 80 ? -18.377 -31.697 12.903 1.00 45.63 80 SER A O 1
ATOM 646 N N . GLU A 1 81 ? -20.048 -32.425 11.566 1.00 63.92 81 GLU A N 1
ATOM 647 C CA . GLU A 1 81 ? -20.222 -31.135 10.907 1.00 65.28 81 GLU A CA 1
ATOM 648 C C . GLU A 1 81 ? -20.624 -30.049 11.896 1.00 65.39 81 GLU A C 1
ATOM 649 O O . GLU A 1 81 ? -20.244 -28.885 11.728 1.00 61.86 81 GLU A O 1
ATOM 655 N N . ALA A 1 82 ? -21.386 -30.410 12.931 1.00 47.13 82 ALA A N 1
ATOM 656 C CA . ALA A 1 82 ? -21.853 -29.441 13.914 1.00 45.93 82 ALA A CA 1
ATOM 657 C C . ALA A 1 82 ? -20.725 -28.852 14.748 1.00 43.08 82 ALA A C 1
ATOM 658 O O . ALA A 1 82 ? -20.946 -27.849 15.435 1.00 42.29 82 ALA A O 1
ATOM 660 N N . ASP A 1 83 ? -19.536 -29.442 14.709 1.00 40.95 83 ASP A N 1
ATOM 661 C CA . ASP A 1 83 ? -18.395 -28.946 15.464 1.00 37.87 83 ASP A CA 1
ATOM 662 C C . ASP A 1 83 ? -17.563 -27.942 14.679 1.00 39.25 83 ASP A C 1
ATOM 663 O O . ASP A 1 83 ? -16.535 -27.479 15.183 1.00 36.78 83 ASP A O 1
ATOM 668 N N . ILE A 1 84 ? -17.984 -27.595 13.464 1.00 42.19 84 ILE A N 1
ATOM 669 C CA . ILE A 1 84 ? -17.324 -26.540 12.706 1.00 42.77 84 ILE A CA 1
ATOM 670 C C . ILE A 1 84 ? -17.693 -25.189 13.304 1.00 43.07 84 ILE A C 1
ATOM 671 O O . ILE A 1 84 ? -18.867 -24.916 13.585 1.00 40.83 84 ILE A O 1
ATOM 676 N N . GLY A 1 85 ? -16.694 -24.345 13.511 1.00 44.78 85 GLY A N 1
ATOM 677 C CA . GLY A 1 85 ? -16.923 -23.040 14.093 1.00 42.45 85 GLY A CA 1
ATOM 678 C C . GLY A 1 85 ? -15.648 -22.506 14.716 1.00 42.08 85 GLY A C 1
ATOM 679 O O . GLY A 1 85 ? -14.578 -23.104 14.602 1.00 41.18 85 GLY A O 1
ATOM 680 N N . ILE A 1 86 ? -15.791 -21.363 15.379 1.00 32.18 86 ILE A N 1
ATOM 681 C CA . ILE A 1 86 ? -14.681 -20.690 16.044 1.00 32.52 86 ILE A CA 1
ATOM 682 C C . ILE A 1 86 ? -14.794 -20.941 17.541 1.00 31.98 86 ILE A C 1
ATOM 683 O O . ILE A 1 86 ? -15.792 -20.564 18.168 1.00 32.25 86 ILE A O 1
ATOM 688 N N . TYR A 1 87 ? -13.775 -21.572 18.110 1.00 28.63 87 TYR A N 1
ATOM 689 C CA . TYR A 1 87 ? -13.733 -21.911 19.524 1.00 30.01 87 TYR A CA 1
ATOM 690 C C . TYR A 1 87 ? -12.897 -20.891 20.288 1.00 29.98 87 TYR A C 1
ATOM 691 O O . TYR A 1 87 ? -12.012 -20.237 19.734 1.00 28.38 87 TYR A O 1
ATOM 700 N N . SER A 1 88 ? -13.187 -20.769 21.582 1.00 28.58 88 SER A N 1
ATOM 701 C CA . SER A 1 88 ? -12.486 -19.838 22.457 1.00 27.62 88 SER A CA 1
ATOM 702 C C . SER A 1 88 ? -11.957 -20.591 23.669 1.00 29.80 88 SER A C 1
ATOM 703 O O . SER A 1 88 ? -12.737 -21.172 24.432 1.00 29.20 88 SER A O 1
ATOM 706 N N . CYS A 1 89 ? -10.636 -20.585 23.837 1.00 28.80 89 CYS A N 1
ATOM 707 C CA . CYS A 1 89 ? -9.965 -21.133 25.012 1.00 27.43 89 CYS A CA 1
ATOM 708 C C . CYS A 1 89 ? -9.501 -19.961 25.866 1.00 29.83 89 CYS A C 1
ATOM 709 O O . CYS A 1 89 ? -8.535 -19.276 25.512 1.00 29.25 89 CYS A O 1
ATOM 712 N N . LEU A 1 90 ? -10.179 -19.732 26.989 1.00 26.81 90 LEU A N 1
ATOM 713 C CA . LEU A 1 90 ? -9.983 -18.526 27.789 1.00 27.30 90 LEU A CA 1
ATOM 714 C C . LEU A 1 90 ? -9.449 -18.901 29.167 1.00 28.03 90 LEU A C 1
ATOM 715 O O . LEU A 1 90 ? -10.177 -19.469 29.988 1.00 26.94 90 LEU A O 1
ATOM 720 N N . PHE A 1 91 ? -8.182 -18.571 29.417 1.00 25.30 91 PHE A N 1
ATOM 721 C CA . PHE A 1 91 ? -7.578 -18.710 30.736 1.00 26.05 91 PHE A CA 1
ATOM 722 C C . PHE A 1 91 ? -7.749 -17.417 31.524 1.00 28.48 91 PHE A C 1
ATOM 723 O O . PHE A 1 91 ? -7.629 -16.320 30.972 1.00 28.95 91 PHE A O 1
ATOM 731 N N . HIS A 1 92 ? -8.029 -17.552 32.816 1.00 23.57 92 HIS A N 1
ATOM 732 C CA . HIS A 1 92 ? -8.097 -16.423 33.733 1.00 24.54 92 HIS A CA 1
ATOM 733 C C . HIS A 1 92 ? -7.061 -16.618 34.829 1.00 24.63 92 HIS A C 1
ATOM 734 O O . HIS A 1 92 ? -6.899 -17.725 35.350 1.00 24.99 92 HIS A O 1
ATOM 741 N N . ALA A 1 93 ? -6.356 -15.543 35.174 1.00 33.40 93 ALA A N 1
ATOM 742 C CA . ALA A 1 93 ? -5.308 -15.628 36.178 1.00 35.16 93 ALA A CA 1
ATOM 743 C C . ALA A 1 93 ? -5.193 -14.298 36.905 1.00 35.22 93 ALA A C 1
ATOM 744 O O . ALA A 1 93 ? -5.674 -13.264 36.433 1.00 34.24 93 ALA A O 1
ATOM 746 N N . PHE A 1 94 ? -4.543 -14.343 38.069 1.00 37.84 94 PHE A N 1
ATOM 747 C CA . PHE A 1 94 ? -4.226 -13.156 38.844 1.00 36.15 94 PHE A CA 1
ATOM 748 C C . PHE A 1 94 ? -2.723 -12.934 38.847 1.00 36.84 94 PHE A C 1
ATOM 749 O O . PHE A 1 94 ? -1.961 -13.897 39.010 1.00 37.94 94 PHE A O 1
ATOM 757 N N . PRO A 1 95 ? -2.254 -11.692 38.664 1.00 37.83 95 PRO A N 1
ATOM 758 C CA . PRO A 1 95 ? -3.070 -10.495 38.440 1.00 36.67 95 PRO A CA 1
ATOM 759 C C . PRO A 1 95 ? -3.171 -10.098 36.968 1.00 34.57 95 PRO A C 1
ATOM 760 O O . PRO A 1 95 ? -3.616 -8.990 36.662 1.00 35.45 95 PRO A O 1
ATOM 764 N N . ASN A 1 96 ? -2.756 -10.994 36.072 1.00 48.08 96 ASN A N 1
ATOM 765 C CA . ASN A 1 96 ? -2.677 -10.645 34.657 1.00 47.01 96 ASN A CA 1
ATOM 766 C C . ASN A 1 96 ? -4.060 -10.504 34.031 1.00 48.04 96 ASN A C 1
ATOM 767 O O . ASN A 1 96 ? -4.289 -9.602 33.216 1.00 48.11 96 ASN A O 1
ATOM 772 N N . GLY A 1 97 ? -4.991 -11.384 34.386 1.00 41.33 97 GLY A N 1
ATOM 773 C CA . GLY A 1 97 ? -6.313 -11.352 33.809 1.00 40.35 97 GLY A CA 1
ATOM 774 C C . GLY A 1 97 ? -6.519 -12.450 32.787 1.00 39.52 97 GLY A C 1
ATOM 775 O O . GLY A 1 97 ? -6.052 -13.580 32.954 1.00 41.50 97 GLY A O 1
ATOM 776 N N . PRO A 1 98 ? -7.226 -12.137 31.705 1.00 39.72 98 PRO A N 1
ATOM 777 C CA . PRO A 1 98 ? -7.525 -13.157 30.697 1.00 38.44 98 PRO A CA 1
ATOM 778 C C . PRO A 1 98 ? -6.395 -13.362 29.700 1.00 37.91 98 PRO A C 1
ATOM 779 O O . PRO A 1 98 ? -5.672 -12.435 29.329 1.00 39.37 98 PRO A O 1
ATOM 783 N N . TRP A 1 99 ? -6.249 -14.616 29.277 1.00 29.12 99 TRP A N 1
ATOM 784 C CA . TRP A 1 99 ? -5.416 -14.990 28.140 1.00 27.74 99 TRP A CA 1
ATOM 785 C C . TRP A 1 99 ? -6.257 -15.882 27.242 1.00 28.18 99 TRP A C 1
ATOM 786 O O . TRP A 1 99 ? -6.658 -16.976 27.654 1.00 28.40 99 TRP A O 1
ATOM 797 N N . GLU A 1 100 ? -6.532 -15.418 26.028 1.00 34.01 100 GLU A N 1
ATOM 798 C CA . GLU A 1 100 ? -7.491 -16.072 25.150 1.00 33.49 100 GLU A CA 1
ATOM 799 C C . GLU A 1 100 ? -6.813 -16.572 23.882 1.00 33.83 100 GLU A C 1
ATOM 800 O O . GLU A 1 100 ? -5.949 -15.896 23.316 1.00 33.81 100 GLU A O 1
ATOM 806 N N . LYS A 1 101 ? -7.215 -17.763 23.445 1.00 27.72 101 LYS A N 1
ATOM 807 C CA . LYS A 1 101 ? -6.799 -18.322 22.168 1.00 27.58 101 LYS A CA 1
ATOM 808 C C . LYS A 1 101 ? -8.047 -18.714 21.396 1.00 27.86 101 LYS A C 1
ATOM 809 O O . LYS A 1 101 ? -8.933 -19.378 21.942 1.00 28.35 101 LYS A O 1
ATOM 815 N N . LYS A 1 102 ? -8.123 -18.294 20.137 1.00 34.36 102 LYS A N 1
ATOM 816 C CA . LYS A 1 102 ? -9.270 -18.566 19.281 1.00 34.16 102 LYS A CA 1
ATOM 817 C C . LYS A 1 102 ? -8.869 -19.578 18.217 1.00 34.88 102 LYS A C 1
ATOM 818 O O . LYS A 1 102 ? -7.907 -19.352 17.473 1.00 33.14 102 LYS A O 1
ATOM 824 N N . ILE A 1 103 ? -9.605 -20.686 18.148 1.00 28.81 103 ILE A N 1
ATOM 825 C CA . ILE A 1 103 ? -9.341 -21.765 17.201 1.00 27.75 103 ILE A CA 1
ATOM 826 C C . ILE A 1 103 ? -10.543 -21.893 16.275 1.00 31.84 103 ILE A C 1
ATOM 827 O O . ILE A 1 103 ? -11.675 -22.082 16.737 1.00 30.47 103 ILE A O 1
ATOM 832 N N . LYS A 1 104 ? -10.297 -21.797 14.971 1.00 29.18 104 LYS A N 1
ATOM 833 C CA . LYS A 1 104 ? -11.334 -21.948 13.960 1.00 31.25 104 LYS A CA 1
ATOM 834 C C . LYS A 1 104 ? -11.250 -23.349 13.368 1.00 33.62 104 LYS A C 1
ATOM 835 O O . LYS A 1 104 ? -10.216 -23.730 12.807 1.00 34.04 104 LYS A O 1
ATOM 841 N N . VAL A 1 105 ? -12.329 -24.113 13.500 1.00 31.98 105 VAL A N 1
ATOM 842 C CA . VAL A 1 105 ? -12.411 -25.450 12.926 1.00 33.01 105 VAL A CA 1
ATOM 843 C C . VAL A 1 105 ? -13.114 -25.349 11.580 1.00 33.92 105 VAL A C 1
ATOM 844 O O . VAL A 1 105 ? -14.252 -24.874 11.499 1.00 34.00 105 VAL A O 1
ATOM 848 N N . VAL A 1 106 ? -12.437 -25.791 10.524 1.00 33.15 106 VAL A N 1
ATOM 849 C CA . VAL A 1 106 ? -12.979 -25.751 9.174 1.00 35.17 106 VAL A CA 1
ATOM 850 C C . VAL A 1 106 ? -12.964 -27.161 8.600 1.00 36.75 106 VAL A C 1
ATOM 851 O O . VAL A 1 106 ? -12.282 -28.059 9.100 1.00 34.78 106 VAL A O 1
ATOM 855 N N . TRP A 1 107 ? -13.732 -27.346 7.531 1.00 59.48 107 TRP A N 1
ATOM 856 C CA . TRP A 1 107 ? -13.698 -28.572 6.748 1.00 61.62 107 TRP A CA 1
ATOM 857 C C . TRP A 1 107 ? -12.761 -28.349 5.569 1.00 60.94 107 TRP A C 1
ATOM 858 O O . TRP A 1 107 ? -13.006 -27.472 4.733 1.00 61.05 107 TRP A O 1
ATOM 869 N N . SER A 1 108 ? -11.690 -29.132 5.509 1.00 47.96 108 SER A N 1
ATOM 870 C CA . SER A 1 108 ? -10.690 -28.970 4.463 1.00 48.18 108 SER A CA 1
ATOM 871 C C . SER A 1 108 ? -9.920 -30.274 4.322 1.00 48.48 108 SER A C 1
ATOM 872 O O . SER A 1 108 ? -10.106 -31.216 5.095 1.00 47.64 108 SER A O 1
ATOM 875 N N . ASP A 1 109 ? -9.068 -30.323 3.305 1.00 59.20 109 ASP A N 1
ATOM 876 C CA . ASP A 1 109 ? -8.089 -31.389 3.181 1.00 63.43 109 ASP A CA 1
ATOM 877 C C . ASP A 1 109 ? -6.795 -30.932 3.853 1.00 62.63 109 ASP A C 1
ATOM 878 O O . ASP A 1 109 ? -6.778 -29.952 4.603 1.00 61.04 109 ASP A O 1
ATOM 883 N N . SER A 1 110 ? -5.699 -31.650 3.609 1.00 43.93 110 SER A N 1
ATOM 884 C CA . SER A 1 110 ? -4.413 -31.258 4.173 1.00 43.54 110 SER A CA 1
ATOM 885 C C . SER A 1 110 ? -4.060 -29.836 3.762 1.00 41.17 110 SER A C 1
ATOM 886 O O . SER A 1 110 ? -4.048 -29.505 2.573 1.00 43.13 110 SER A O 1
ATOM 889 N N . PHE A 1 111 ? -3.777 -28.989 4.756 1.00 36.81 111 PHE A N 1
ATOM 890 C CA . PHE A 1 111 ? -3.440 -27.599 4.473 1.00 35.32 111 PHE A CA 1
ATOM 891 C C . PHE A 1 111 ? -2.137 -27.463 3.697 1.00 34.90 111 PHE A C 1
ATOM 892 O O . PHE A 1 111 ? -1.902 -26.416 3.085 1.00 36.65 111 PHE A O 1
ATOM 900 N N . GLU A 1 112 ? -1.286 -28.492 3.709 1.00 43.38 112 GLU A N 1
ATOM 901 C CA . GLU A 1 112 ? -0.032 -28.427 2.968 1.00 46.73 112 GLU A CA 1
ATOM 902 C C . GLU A 1 112 ? -0.239 -28.531 1.463 1.00 48.34 112 GLU A C 1
ATOM 903 O O . GLU A 1 112 ? 0.657 -28.152 0.700 1.00 48.64 112 GLU A O 1
ATOM 909 N N . ILE A 1 113 ? -1.391 -29.038 1.022 1.00 48.89 113 ILE A N 1
ATOM 910 C CA . ILE A 1 113 ? -1.655 -29.160 -0.410 1.00 49.41 113 ILE A CA 1
ATOM 911 C C . ILE A 1 113 ? -1.715 -27.781 -1.056 1.00 49.65 113 ILE A C 1
ATOM 912 O O . ILE A 1 113 ? -1.126 -27.545 -2.117 1.00 50.28 113 ILE A O 1
ATOM 917 N N . ALA A 1 114 ? -2.422 -26.849 -0.421 1.00 54.46 114 ALA A N 1
ATOM 918 C CA . ALA A 1 114 ? -2.545 -25.491 -0.929 1.00 51.54 114 ALA A CA 1
ATOM 919 C C . ALA A 1 114 ? -1.356 -24.610 -0.565 1.00 55.76 114 ALA A C 1
ATOM 920 O O . ALA A 1 114 ? -1.406 -23.399 -0.809 1.00 54.90 114 ALA A O 1
ATOM 922 N N . ALA A 1 115 ? -0.295 -25.180 0.005 1.00 49.91 115 ALA A N 1
ATOM 923 C CA . ALA A 1 115 ? 0.897 -24.430 0.398 1.00 51.06 115 ALA A CA 1
ATOM 924 C C . ALA A 1 115 ? 2.141 -25.127 -0.138 1.00 51.59 115 ALA A C 1
ATOM 925 O O . ALA A 1 115 ? 2.896 -25.751 0.619 1.00 50.75 115 ALA A O 1
ATOM 927 N N . PRO A 1 116 ? 2.387 -25.041 -1.445 1.00 56.08 116 PRO A N 1
ATOM 928 C CA . PRO A 1 116 ? 3.639 -25.580 -1.987 1.00 57.54 116 PRO A CA 1
ATOM 929 C C . PRO A 1 116 ? 4.811 -24.678 -1.636 1.00 57.39 116 PRO A C 1
ATOM 930 O O . PRO A 1 116 ? 4.688 -23.451 -1.606 1.00 56.97 116 PRO A O 1
ATOM 934 N N . SER A 1 117 ? 5.955 -25.300 -1.366 1.00 44.12 117 SER A N 1
ATOM 935 C CA . SER A 1 117 ? 7.128 -24.552 -0.932 1.00 47.24 117 SER A CA 1
ATOM 936 C C . SER A 1 117 ? 7.683 -23.706 -2.072 1.00 48.58 117 SER A C 1
ATOM 937 O O . SER A 1 117 ? 7.842 -24.186 -3.198 1.00 50.84 117 SER A O 1
ATOM 940 N N . ASP A 1 118 ? 7.978 -22.441 -1.773 1.00 57.46 118 ASP A N 1
ATOM 941 C CA . ASP A 1 118 ? 8.605 -21.533 -2.723 1.00 57.44 118 ASP A CA 1
ATOM 942 C C . ASP A 1 118 ? 10.098 -21.358 -2.477 1.00 58.89 118 ASP A C 1
ATOM 943 O O . ASP A 1 118 ? 10.786 -20.786 -3.329 1.00 60.08 118 ASP A O 1
ATOM 948 N N . SER A 1 119 ? 10.609 -21.830 -1.342 1.00 53.03 119 SER A N 1
ATOM 949 C CA . SER A 1 119 ? 12.025 -21.725 -1.023 1.00 53.96 119 SER A CA 1
ATOM 950 C C . SER A 1 119 ? 12.379 -22.798 -0.005 1.00 51.74 119 SER A C 1
ATOM 951 O O . SER A 1 119 ? 11.550 -23.183 0.823 1.00 53.28 119 SER A O 1
ATOM 954 N N . TYR A 1 120 ? 13.620 -23.276 -0.078 1.00 58.87 120 TYR A N 1
ATOM 955 C CA . TYR A 1 120 ? 14.139 -24.285 0.841 1.00 58.68 120 TYR A CA 1
ATOM 956 C C . TYR A 1 120 ? 15.245 -23.652 1.676 1.00 61.17 120 TYR A C 1
ATOM 957 O O . TYR A 1 120 ? 16.325 -23.348 1.156 1.00 61.92 120 TYR A O 1
ATOM 966 N N . LEU A 1 121 ? 14.976 -23.455 2.964 1.00 51.52 121 LEU A N 1
ATOM 967 C CA . LEU A 1 121 ? 15.949 -22.910 3.901 1.00 49.34 121 LEU A CA 1
ATOM 968 C C . LEU A 1 121 ? 16.267 -23.951 4.963 1.00 48.93 121 LEU A C 1
ATOM 969 O O . LEU A 1 121 ? 15.356 -24.537 5.556 1.00 51.92 121 LEU A O 1
ATOM 974 N N . SER A 1 122 ? 17.556 -24.177 5.202 1.00 45.67 122 SER A N 1
ATOM 975 C CA . SER A 1 122 ? 18.005 -25.071 6.257 1.00 49.83 122 SER A CA 1
ATOM 976 C C . SER A 1 122 ? 18.994 -24.340 7.154 1.00 47.51 122 SER A C 1
ATOM 977 O O . SER A 1 122 ? 19.592 -23.333 6.766 1.00 47.02 122 SER A O 1
ATOM 980 N N . ALA A 1 123 ? 19.152 -24.855 8.370 1.00 54.09 123 ALA A N 1
ATOM 981 C CA . ALA A 1 123 ? 20.059 -24.261 9.341 1.00 54.55 123 ALA A CA 1
ATOM 982 C C . ALA A 1 123 ? 20.404 -25.308 10.388 1.00 52.34 123 ALA A C 1
ATOM 983 O O . ALA A 1 123 ? 19.606 -26.206 10.671 1.00 52.14 123 ALA A O 1
ATOM 985 N N . GLU A 1 124 ? 21.600 -25.185 10.957 1.00 64.11 124 GLU A N 1
ATOM 986 C CA . GLU A 1 124 ? 21.994 -26.152 11.967 1.00 66.95 124 GLU A CA 1
ATOM 987 C C . GLU A 1 124 ? 21.268 -25.869 13.281 1.00 64.79 124 GLU A C 1
ATOM 988 O O . GLU A 1 124 ? 20.864 -24.732 13.542 1.00 64.25 124 GLU A O 1
ATOM 994 N N . PRO A 1 125 ? 21.073 -26.892 14.114 1.00 52.81 125 PRO A N 1
ATOM 995 C CA . PRO A 1 125 ? 20.318 -26.695 15.360 1.00 52.96 125 PRO A CA 1
ATOM 996 C C . PRO A 1 125 ? 21.043 -25.743 16.302 1.00 54.98 125 PRO A C 1
ATOM 997 O O . PRO A 1 125 ? 22.254 -25.847 16.501 1.00 59.81 125 PRO A O 1
ATOM 1001 N N . GLY A 1 126 ? 20.287 -24.809 16.874 1.00 51.96 126 GLY A N 1
ATOM 1002 C CA . GLY A 1 126 ? 20.799 -23.886 17.866 1.00 50.75 126 GLY A CA 1
ATOM 1003 C C . GLY A 1 126 ? 21.020 -22.465 17.393 1.00 51.12 126 GLY A C 1
ATOM 1004 O O . GLY A 1 126 ? 21.557 -21.656 18.159 1.00 55.72 126 GLY A O 1
ATOM 1005 N N . GLN A 1 127 ? 20.608 -22.126 16.177 1.00 68.94 127 GLN A N 1
ATOM 1006 C CA . GLN A 1 127 ? 20.822 -20.801 15.617 1.00 68.83 127 GLN A CA 1
ATOM 1007 C C . GLN A 1 127 ? 19.505 -20.045 15.502 1.00 65.51 127 GLN A C 1
ATOM 1008 O O . GLN A 1 127 ? 18.422 -20.635 15.445 1.00 65.01 127 GLN A O 1
ATOM 1014 N N . ASP A 1 128 ? 19.617 -18.719 15.463 1.00 70.65 128 ASP A N 1
ATOM 1015 C CA . ASP A 1 128 ? 18.463 -17.838 15.295 1.00 71.64 128 ASP A CA 1
ATOM 1016 C C . ASP A 1 128 ? 18.168 -17.720 13.807 1.00 70.64 128 ASP A C 1
ATOM 1017 O O . ASP A 1 128 ? 18.833 -16.972 13.086 1.00 70.75 128 ASP A O 1
ATOM 1022 N N . VAL A 1 129 ? 17.170 -18.461 13.341 1.00 52.84 129 VAL A N 1
ATOM 1023 C CA . VAL A 1 129 ? 16.828 -18.479 11.924 1.00 52.31 129 VAL A CA 1
ATOM 1024 C C . VAL A 1 129 ? 15.975 -17.260 11.600 1.00 51.76 129 VAL A C 1
ATOM 1025 O O . VAL A 1 129 ? 15.013 -16.952 12.312 1.00 53.23 129 VAL A O 1
ATOM 1029 N N . THR A 1 130 ? 16.330 -16.562 10.525 1.00 54.14 130 THR A N 1
ATOM 1030 C CA . THR A 1 130 ? 15.607 -15.382 10.063 1.00 52.59 130 THR A CA 1
ATOM 1031 C C . THR A 1 130 ? 14.875 -15.745 8.776 1.00 53.31 130 THR A C 1
ATOM 1032 O O . THR A 1 130 ? 15.508 -16.039 7.756 1.00 55.05 130 THR A O 1
ATOM 1036 N N . LEU A 1 131 ? 13.546 -15.731 8.825 1.00 52.12 131 LEU A N 1
ATOM 1037 C CA . LEU A 1 131 ? 12.709 -16.029 7.668 1.00 51.19 131 LEU A CA 1
ATOM 1038 C C . LEU A 1 131 ? 12.307 -14.714 7.015 1.00 52.00 131 LEU A C 1
ATOM 1039 O O . LEU A 1 131 ? 11.453 -13.992 7.537 1.00 50.78 131 LEU A O 1
ATOM 1044 N N . THR A 1 132 ? 12.921 -14.405 5.878 1.00 60.96 132 THR A N 1
ATOM 1045 C CA . THR A 1 132 ? 12.628 -13.180 5.149 1.00 58.86 132 THR A CA 1
ATOM 1046 C C . THR A 1 132 ? 11.563 -13.451 4.095 1.00 58.70 132 THR A C 1
ATOM 1047 O O . THR A 1 132 ? 11.716 -14.353 3.267 1.00 62.64 132 THR A O 1
ATOM 1051 N N . CYS A 1 133 ? 10.489 -12.667 4.130 1.00 48.06 133 CYS A N 1
ATOM 1052 C CA . CYS A 1 133 ? 9.394 -12.834 3.186 1.00 50.45 133 CYS A CA 1
ATOM 1053 C C . CYS A 1 133 ? 9.699 -12.087 1.895 1.00 53.73 133 CYS A C 1
ATOM 1054 O O . CYS A 1 133 ? 10.012 -10.893 1.915 1.00 55.10 133 CYS A O 1
ATOM 1057 N N . GLN A 1 134 ? 9.598 -12.794 0.767 1.00 91.56 134 GLN A N 1
ATOM 1058 C CA . GLN A 1 134 ? 9.920 -12.235 -0.540 1.00 90.06 134 GLN A CA 1
ATOM 1059 C C . GLN A 1 134 ? 8.717 -11.592 -1.218 1.00 92.29 134 GLN A C 1
ATOM 1060 O O . GLN A 1 134 ? 8.671 -11.516 -2.453 1.00 96.63 134 GLN A O 1
ATOM 1066 N N . LEU A 1 135 ? 7.739 -11.134 -0.445 1.00 66.60 135 LEU A N 1
ATOM 1067 C CA . LEU A 1 135 ? 6.599 -10.419 -1.000 1.00 64.04 135 LEU A CA 1
ATOM 1068 C C . LEU A 1 135 ? 6.713 -8.933 -0.686 1.00 66.07 135 LEU A C 1
ATOM 1069 O O . LEU A 1 135 ? 7.457 -8.535 0.209 1.00 65.64 135 LEU A O 1
ATOM 1074 N N . TRP A 1 139 ? 1.913 -1.490 -1.272 1.00 101.04 139 TRP A N 1
ATOM 1075 C CA . TRP A 1 139 ? 1.204 -0.876 -2.388 1.00 102.46 139 TRP A CA 1
ATOM 1076 C C . TRP A 1 139 ? 0.428 -1.934 -3.169 1.00 103.52 139 TRP A C 1
ATOM 1077 O O . TRP A 1 139 ? 0.955 -2.527 -4.110 1.00 106.79 139 TRP A O 1
ATOM 1088 N N . PRO A 1 140 ? -0.831 -2.182 -2.775 1.00 54.72 140 PRO A N 1
ATOM 1089 C CA . PRO A 1 140 ? -1.497 -1.596 -1.615 1.00 55.73 140 PRO A CA 1
ATOM 1090 C C . PRO A 1 140 ? -1.617 -2.592 -0.468 1.00 51.31 140 PRO A C 1
ATOM 1091 O O . PRO A 1 140 ? -2.705 -2.737 0.086 1.00 48.51 140 PRO A O 1
ATOM 1095 N N . VAL A 1 141 ? -0.522 -3.286 -0.144 1.00 67.58 141 VAL A N 1
ATOM 1096 C CA . VAL A 1 141 ? -0.557 -4.312 0.894 1.00 65.35 141 VAL A CA 1
ATOM 1097 C C . VAL A 1 141 ? -1.039 -3.707 2.205 1.00 64.95 141 VAL A C 1
ATOM 1098 O O . VAL A 1 141 ? -0.621 -2.611 2.598 1.00 67.16 141 VAL A O 1
ATOM 1102 N N . GLN A 1 142 ? -1.947 -4.414 2.879 1.00 80.22 142 GLN A N 1
ATOM 1103 C CA . GLN A 1 142 ? -2.530 -3.952 4.132 1.00 78.29 142 GLN A CA 1
ATOM 1104 C C . GLN A 1 142 ? -2.070 -4.787 5.320 1.00 82.38 142 GLN A C 1
ATOM 1105 O O . GLN A 1 142 ? -1.518 -4.244 6.279 1.00 80.43 142 GLN A O 1
ATOM 1111 N N . GLN A 1 143 ? -2.269 -6.101 5.273 1.00 68.28 143 GLN A N 1
ATOM 1112 C CA . GLN A 1 143 ? -2.010 -6.978 6.404 1.00 61.63 143 GLN A CA 1
ATOM 1113 C C . GLN A 1 143 ? -1.029 -8.069 6.001 1.00 64.44 143 GLN A C 1
ATOM 1114 O O . GLN A 1 143 ? -1.138 -8.643 4.912 1.00 65.65 143 GLN A O 1
ATOM 1120 N N . VAL A 1 144 ? -0.071 -8.349 6.880 1.00 53.80 144 VAL A N 1
ATOM 1121 C CA . VAL A 1 144 ? 0.934 -9.383 6.662 1.00 54.16 144 VAL A CA 1
ATOM 1122 C C . VAL A 1 144 ? 0.819 -10.403 7.786 1.00 53.49 144 VAL A C 1
ATOM 1123 O O . VAL A 1 144 ? 0.708 -10.029 8.959 1.00 51.68 144 VAL A O 1
ATOM 1127 N N . ILE A 1 145 ? 0.847 -11.685 7.426 1.00 44.32 145 ILE A N 1
ATOM 1128 C CA . ILE A 1 145 ? 0.649 -12.781 8.367 1.00 40.31 145 ILE A CA 1
ATOM 1129 C C . ILE A 1 145 ? 1.756 -13.807 8.172 1.00 41.83 145 ILE A C 1
ATOM 1130 O O . ILE A 1 145 ? 2.014 -14.243 7.045 1.00 43.65 145 ILE A O 1
ATOM 1135 N N . TRP A 1 146 ? 2.409 -14.188 9.266 1.00 29.79 146 TRP A N 1
ATOM 1136 C CA . TRP A 1 146 ? 3.297 -15.343 9.292 1.00 28.20 146 TRP A CA 1
ATOM 1137 C C . TRP A 1 146 ? 2.579 -16.494 9.979 1.00 28.08 146 TRP A C 1
ATOM 1138 O O . TRP A 1 146 ? 2.026 -16.323 11.070 1.00 24.94 146 TRP A O 1
ATOM 1149 N N . GLU A 1 147 ? 2.591 -17.663 9.345 1.00 27.90 147 GLU A N 1
ATOM 1150 C CA . GLU A 1 147 ? 1.906 -18.814 9.907 1.00 28.33 147 GLU A CA 1
ATOM 1151 C C . GLU A 1 147 ? 2.673 -20.078 9.557 1.00 30.21 147 GLU A C 1
ATOM 1152 O O . GLU A 1 147 ? 3.337 -20.151 8.520 1.00 32.53 147 GLU A O 1
ATOM 1158 N N . LYS A 1 148 ? 2.585 -21.069 10.440 1.00 30.19 148 LYS A N 1
ATOM 1159 C CA . LYS A 1 148 ? 3.176 -22.379 10.203 1.00 31.45 148 LYS A CA 1
ATOM 1160 C C . LYS A 1 148 ? 2.080 -23.322 9.727 1.00 32.76 148 LYS A C 1
ATOM 1161 O O . LYS A 1 148 ? 1.050 -23.471 10.395 1.00 32.37 148 LYS A O 1
ATOM 1167 N N . VAL A 1 149 ? 2.299 -23.949 8.575 1.00 31.46 149 VAL A N 1
ATOM 1168 C CA . VAL A 1 149 ? 1.284 -24.756 7.910 1.00 30.93 149 VAL A CA 1
ATOM 1169 C C . VAL A 1 149 ? 1.593 -26.227 8.147 1.00 34.36 149 VAL A C 1
ATOM 1170 O O . VAL A 1 149 ? 2.680 -26.709 7.805 1.00 34.93 149 VAL A O 1
ATOM 1174 N N . GLN A 1 150 ? 0.635 -26.939 8.727 1.00 35.59 150 GLN A N 1
ATOM 1175 C CA . GLN A 1 150 ? 0.682 -28.378 8.915 1.00 37.18 150 GLN A CA 1
ATOM 1176 C C . GLN A 1 150 ? -0.521 -29.013 8.230 1.00 35.98 150 GLN A C 1
ATOM 1177 O O . GLN A 1 150 ? -1.501 -28.325 7.920 1.00 32.97 150 GLN A O 1
ATOM 1183 N N . PRO A 1 151 ? -0.477 -30.322 7.959 1.00 39.89 151 PRO A N 1
ATOM 1184 C CA . PRO A 1 151 ? -1.645 -30.967 7.340 1.00 41.32 151 PRO A CA 1
ATOM 1185 C C . PRO A 1 151 ? -2.909 -30.851 8.171 1.00 39.74 151 PRO A C 1
ATOM 1186 O O . PRO A 1 151 ? -4.006 -30.764 7.605 1.00 39.67 151 PRO A O 1
ATOM 1190 N N . HIS A 1 152 ? -2.791 -30.829 9.499 1.00 37.26 152 HIS A N 1
ATOM 1191 C CA . HIS A 1 152 ? -3.958 -30.820 10.368 1.00 35.77 152 HIS A CA 1
ATOM 1192 C C . HIS A 1 152 ? -4.297 -29.446 10.933 1.00 35.36 152 HIS A C 1
ATOM 1193 O O . HIS A 1 152 ? -5.436 -29.245 11.367 1.00 34.39 152 HIS A O 1
ATOM 1200 N N . GLN A 1 153 ? -3.360 -28.499 10.941 1.00 33.74 153 GLN A N 1
ATOM 1201 C CA . GLN A 1 153 ? -3.664 -27.194 11.513 1.00 33.88 153 GLN A CA 1
ATOM 1202 C C . GLN A 1 153 ? -2.711 -26.141 10.967 1.00 35.02 153 GLN A C 1
ATOM 1203 O O . GLN A 1 153 ? -1.644 -26.452 10.431 1.00 36.11 153 GLN A O 1
ATOM 1209 N N . VAL A 1 154 ? -3.122 -24.881 11.117 1.00 31.83 154 VAL A N 1
ATOM 1210 C CA . VAL A 1 154 ? -2.337 -23.717 10.718 1.00 31.08 154 VAL A CA 1
ATOM 1211 C C . VAL A 1 154 ? -2.283 -22.765 11.905 1.00 32.21 154 VAL A C 1
ATOM 1212 O O . VAL A 1 154 ? -3.327 -22.305 12.382 1.00 30.06 154 VAL A O 1
ATOM 1216 N N . ASP A 1 155 ? -1.075 -22.466 12.375 1.00 30.85 155 ASP A N 1
ATOM 1217 C CA . ASP A 1 155 ? -0.864 -21.620 13.543 1.00 29.27 155 ASP A CA 1
ATOM 1218 C C . ASP A 1 155 ? -0.315 -20.269 13.109 1.00 29.74 155 ASP A C 1
ATOM 1219 O O . ASP A 1 155 ? 0.677 -20.207 12.376 1.00 31.31 155 ASP A O 1
ATOM 1224 N N . ILE A 1 156 ? -0.950 -19.197 13.570 1.00 28.34 156 ILE A N 1
ATOM 1225 C CA . ILE A 1 156 ? -0.486 -17.847 13.271 1.00 26.99 156 ILE A CA 1
ATOM 1226 C C . ILE A 1 156 ? 0.655 -17.501 14.219 1.00 27.10 156 ILE A C 1
ATOM 1227 O O . ILE A 1 156 ? 0.483 -17.509 15.442 1.00 27.53 156 ILE A O 1
ATOM 1232 N N . LEU A 1 157 ? 1.822 -17.197 13.655 1.00 27.54 157 LEU A N 1
ATOM 1233 C CA . LEU A 1 157 ? 2.989 -16.825 14.444 1.00 27.34 157 LEU A CA 1
ATOM 1234 C C . LEU A 1 157 ? 3.162 -15.322 14.578 1.00 28.12 157 LEU A C 1
ATOM 1235 O O . LEU A 1 157 ? 3.736 -14.861 15.569 1.00 29.80 157 LEU A O 1
ATOM 1240 N N . ALA A 1 158 ? 2.678 -14.551 13.607 1.00 30.62 158 ALA A N 1
ATOM 1241 C CA . ALA A 1 158 ? 2.826 -13.103 13.620 1.00 30.56 158 ALA A CA 1
ATOM 1242 C C . ALA A 1 158 ? 1.789 -12.500 12.687 1.00 32.64 158 ALA A C 1
ATOM 1243 O O . ALA A 1 158 ? 1.493 -13.065 11.631 1.00 31.72 158 ALA A O 1
ATOM 1245 N N . SER A 1 159 ? 1.241 -11.355 13.088 1.00 38.02 159 SER A N 1
ATOM 1246 C CA . SER A 1 159 ? 0.253 -10.633 12.286 1.00 37.10 159 SER A CA 1
ATOM 1247 C C . SER A 1 159 ? 0.588 -9.149 12.387 1.00 37.98 159 SER A C 1
ATOM 1248 O O . SER A 1 159 ? 0.335 -8.521 13.418 1.00 36.14 159 SER A O 1
ATOM 1251 N N . CYS A 1 160 ? 1.162 -8.598 11.323 1.00 54.40 160 CYS A N 1
ATOM 1252 C CA . CYS A 1 160 ? 1.550 -7.198 11.299 1.00 52.99 160 CYS A CA 1
ATOM 1253 C C . CYS A 1 160 ? 0.568 -6.378 10.475 1.00 56.29 160 CYS A C 1
ATOM 1254 O O . CYS A 1 160 ? -0.056 -6.871 9.531 1.00 58.40 160 CYS A O 1
ATOM 1257 N N . ASN A 1 161 ? 0.452 -5.106 10.844 1.00 65.21 161 ASN A N 1
ATOM 1258 C CA . ASN A 1 161 ? -0.490 -4.192 10.220 1.00 69.20 161 ASN A CA 1
ATOM 1259 C C . ASN A 1 161 ? -0.059 -2.770 10.546 1.00 69.41 161 ASN A C 1
ATOM 1260 O O . ASN A 1 161 ? 0.437 -2.506 11.644 1.00 69.54 161 ASN A O 1
ATOM 1265 N N . LEU A 1 162 ? -0.247 -1.862 9.589 1.00 97.83 162 LEU A N 1
ATOM 1266 C CA . LEU A 1 162 ? 0.198 -0.480 9.737 1.00 99.51 162 LEU A CA 1
ATOM 1267 C C . LEU A 1 162 ? -0.939 0.473 10.089 1.00 100.65 162 LEU A C 1
ATOM 1268 O O . LEU A 1 162 ? -0.878 1.167 11.109 1.00 100.98 162 LEU A O 1
ATOM 1273 N N . SER A 1 163 ? -1.978 0.524 9.258 1.00 147.45 163 SER A N 1
ATOM 1274 C CA . SER A 1 163 ? -2.994 1.561 9.389 1.00 150.28 163 SER A CA 1
ATOM 1275 C C . SER A 1 163 ? -4.092 1.178 10.377 1.00 148.73 163 SER A C 1
ATOM 1276 O O . SER A 1 163 ? -4.438 1.968 11.261 1.00 149.41 163 SER A O 1
ATOM 1279 N N . GLN A 1 164 ? -4.642 -0.025 10.247 1.00 118.62 164 GLN A N 1
ATOM 1280 C CA . GLN A 1 164 ? -5.796 -0.431 11.037 1.00 118.83 164 GLN A CA 1
ATOM 1281 C C . GLN A 1 164 ? -5.365 -0.770 12.465 1.00 118.58 164 GLN A C 1
ATOM 1282 O O . GLN A 1 164 ? -4.209 -0.590 12.857 1.00 117.85 164 GLN A O 1
ATOM 1288 N N . GLU A 1 165 ? -6.306 -1.278 13.258 1.00 111.84 165 GLU A N 1
ATOM 1289 C CA . GLU A 1 165 ? -6.110 -1.509 14.686 1.00 111.49 165 GLU A CA 1
ATOM 1290 C C . GLU A 1 165 ? -5.735 -2.968 14.923 1.00 109.91 165 GLU A C 1
ATOM 1291 O O . GLU A 1 165 ? -6.563 -3.865 14.734 1.00 111.60 165 GLU A O 1
ATOM 1297 N N . THR A 1 166 ? -4.477 -3.199 15.306 1.00 108.18 166 THR A N 1
ATOM 1298 C CA . THR A 1 166 ? -4.024 -4.477 15.847 1.00 110.83 166 THR A CA 1
ATOM 1299 C C . THR A 1 166 ? -2.633 -4.343 16.447 1.00 108.47 166 THR A C 1
ATOM 1300 O O . THR A 1 166 ? -1.714 -3.845 15.790 1.00 104.95 166 THR A O 1
ATOM 1304 N N . ARG A 1 167 ? -2.47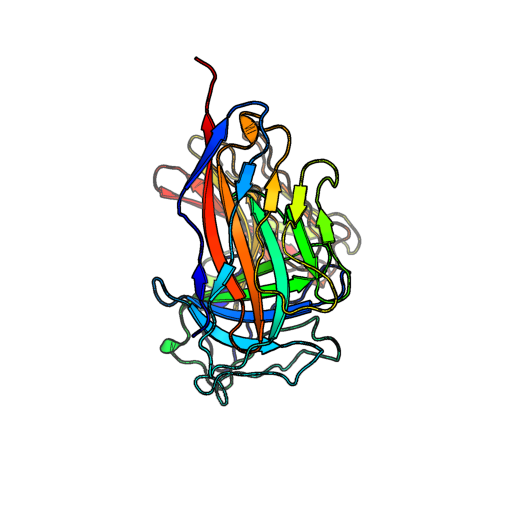1 -4.791 17.688 1.00 87.95 167 ARG A N 1
ATOM 1305 C CA . ARG A 1 167 ? -1.165 -5.126 18.251 1.00 86.31 167 ARG A CA 1
ATOM 1306 C C . ARG A 1 167 ? -1.262 -6.612 18.573 1.00 83.50 167 ARG A C 1
ATOM 1307 O O . ARG A 1 167 ? -1.558 -7.001 19.703 1.00 80.06 167 ARG A O 1
ATOM 1315 N N . TYR A 1 168 ? -1.015 -7.442 17.562 1.00 40.87 168 TYR A N 1
ATOM 1316 C CA . TYR A 1 168 ? -1.353 -8.857 17.651 1.00 39.40 168 TYR A CA 1
ATOM 1317 C C . TYR A 1 168 ? -0.337 -9.590 18.516 1.00 38.10 168 TYR A C 1
ATOM 1318 O O . TYR A 1 168 ? 0.868 -9.541 18.250 1.00 38.75 168 TYR A O 1
ATOM 1327 N N . THR A 1 169 ? -0.829 -10.273 19.546 1.00 43.80 169 THR A N 1
ATOM 1328 C CA . THR A 1 169 ? -0.010 -11.117 20.405 1.00 44.84 169 THR A CA 1
ATOM 1329 C C . THR A 1 169 ? -0.174 -12.566 19.965 1.00 44.76 169 THR A C 1
ATOM 1330 O O . THR A 1 169 ? -1.279 -13.117 20.031 1.00 43.93 169 THR A O 1
ATOM 1334 N N . SER A 1 170 ? 0.918 -13.178 19.519 1.00 37.75 170 SER A N 1
ATOM 1335 C CA . SER A 1 170 ? 0.862 -14.559 19.066 1.00 36.43 170 SER A CA 1
ATOM 1336 C C . SER A 1 170 ? 0.587 -15.490 20.238 1.00 37.02 170 SER A C 1
ATOM 1337 O O . SER A 1 170 ? 1.268 -15.433 21.267 1.00 38.01 170 SER A O 1
ATOM 1340 N N . LYS A 1 171 ? -0.421 -16.342 20.084 1.00 30.82 171 LYS A N 1
ATOM 1341 C CA . LYS A 1 171 ? -0.728 -17.370 21.067 1.00 31.15 171 LYS A CA 1
ATOM 1342 C C . LYS A 1 171 ? 0.022 -18.665 20.797 1.00 32.27 171 LYS A C 1
ATOM 1343 O O . LYS A 1 171 ? -0.197 -19.654 21.503 1.00 33.91 171 LYS A O 1
ATOM 1349 N N . TYR A 1 172 ? 0.893 -18.676 19.791 1.00 35.90 172 TYR A N 1
ATOM 1350 C CA . TYR A 1 172 ? 1.754 -19.823 19.549 1.00 35.90 172 TYR A CA 1
ATOM 1351 C C . TYR A 1 172 ? 2.685 -20.030 20.736 1.00 36.91 172 TYR A C 1
ATOM 1352 O O . TYR A 1 172 ? 3.264 -19.078 21.266 1.00 35.22 172 TYR A O 1
ATOM 1361 N N . LEU A 1 173 ? 2.824 -21.289 21.157 1.00 35.02 173 LEU A N 1
ATOM 1362 C CA . LEU A 1 173 ? 3.577 -21.584 22.372 1.00 34.58 173 LEU A CA 1
ATOM 1363 C C . LEU A 1 173 ? 5.067 -21.319 22.186 1.00 35.13 173 LEU A C 1
ATOM 1364 O O . LEU A 1 173 ? 5.724 -20.778 23.084 1.00 35.24 173 LEU A O 1
ATOM 1369 N N . ARG A 1 174 ? 5.615 -21.686 21.030 1.00 33.95 174 ARG A N 1
ATOM 1370 C CA . ARG A 1 174 ? 7.042 -21.518 20.791 1.00 35.53 174 ARG A CA 1
ATOM 1371 C C . ARG A 1 174 ? 7.379 -20.050 20.560 1.00 35.74 174 ARG A C 1
ATOM 1372 O O . ARG A 1 174 ? 6.679 -19.336 19.837 1.00 34.04 174 ARG A O 1
ATOM 1380 N N . GLN A 1 175 ? 8.471 -19.608 21.175 1.00 54.92 175 GLN A N 1
ATOM 1381 C CA . GLN A 1 175 ? 8.857 -18.203 21.142 1.00 54.25 175 GLN A CA 1
ATOM 1382 C C . GLN A 1 175 ? 9.411 -17.829 19.772 1.00 53.48 175 GLN A C 1
ATOM 1383 O O . GLN A 1 175 ? 10.375 -18.438 19.296 1.00 52.79 175 GLN A O 1
ATOM 1389 N N . THR A 1 176 ? 8.800 -16.828 19.138 1.00 42.47 176 THR A N 1
ATOM 1390 C CA . THR A 1 176 ? 9.291 -16.267 17.887 1.00 42.45 176 THR A CA 1
ATOM 1391 C C . THR A 1 176 ? 9.325 -14.748 17.999 1.00 43.04 176 THR A C 1
ATOM 1392 O O . THR A 1 176 ? 8.597 -14.146 18.792 1.00 43.70 176 THR A O 1
ATOM 1396 N N . ARG A 1 177 ? 10.182 -14.131 17.189 1.00 48.57 177 ARG A N 1
ATOM 1397 C CA . ARG A 1 177 ? 10.378 -12.686 17.192 1.00 53.65 177 ARG A CA 1
ATOM 1398 C C . ARG A 1 177 ? 9.839 -12.103 15.894 1.00 52.75 177 ARG A C 1
ATOM 1399 O O . ARG A 1 177 ? 10.328 -12.437 14.808 1.00 53.60 177 ARG A O 1
ATOM 1407 N N . SER A 1 178 ? 8.845 -11.230 16.009 1.00 87.86 178 SER A N 1
ATOM 1408 C CA . SER A 1 178 ? 8.231 -10.571 14.869 1.00 88.86 178 SER A CA 1
ATOM 1409 C C . SER A 1 178 ? 8.602 -9.095 14.856 1.00 92.18 178 SER A C 1
ATOM 1410 O O . SER A 1 178 ? 8.997 -8.521 15.873 1.00 95.24 178 SER A O 1
ATOM 1413 N N . ASN A 1 179 ? 8.471 -8.481 13.682 1.00 82.86 179 ASN A N 1
ATOM 1414 C CA . ASN A 1 179 ? 8.699 -7.048 13.534 1.00 83.96 179 ASN A CA 1
ATOM 1415 C C . ASN A 1 179 ? 7.557 -6.468 12.715 1.00 82.61 179 ASN A C 1
ATOM 1416 O O . ASN A 1 179 ? 7.333 -6.880 11.573 1.00 85.65 179 ASN A O 1
ATOM 1421 N N . CYS A 1 180 ? 6.799 -5.553 13.316 1.00 79.01 180 CYS A N 1
ATOM 1422 C CA . CYS A 1 180 ? 5.752 -4.835 12.594 1.00 80.24 180 CYS A CA 1
ATOM 1423 C C . CYS A 1 180 ? 6.271 -3.436 12.277 1.00 83.14 180 CYS A C 1
ATOM 1424 O O . CYS A 1 180 ? 5.913 -2.442 12.911 1.00 82.52 180 CYS A O 1
ATOM 1427 N N . SER A 1 181 ? 7.137 -3.376 11.270 1.00 100.65 181 SER A N 1
ATOM 1428 C CA . SER A 1 181 ? 7.757 -2.128 10.867 1.00 101.62 181 SER A CA 1
ATOM 1429 C C . SER A 1 181 ? 6.733 -1.219 10.191 1.00 101.94 181 SER A C 1
ATOM 1430 O O . SER A 1 181 ? 5.587 -1.601 9.927 1.00 100.67 181 SER A O 1
ATOM 1433 N N . GLN A 1 182 ? 7.169 0.003 9.898 1.00 90.67 182 GLN A N 1
ATOM 1434 C CA . GLN A 1 182 ? 6.317 0.990 9.255 1.00 91.48 182 GLN A CA 1
ATOM 1435 C C . GLN A 1 182 ? 6.763 1.342 7.849 1.00 93.45 182 GLN A C 1
ATOM 1436 O O . GLN A 1 182 ? 5.917 1.606 6.996 1.00 93.20 182 GLN A O 1
ATOM 1442 N N . GLY A 1 183 ? 8.065 1.345 7.580 1.00 78.15 183 GLY A N 1
ATOM 1443 C CA . GLY A 1 183 ? 8.532 1.354 6.210 1.00 78.91 183 GLY A CA 1
ATOM 1444 C C . GLY A 1 183 ? 8.215 0.010 5.588 1.00 79.47 183 GLY A C 1
ATOM 1445 O O . GLY A 1 183 ? 8.633 -1.035 6.116 1.00 75.90 183 GLY A O 1
ATOM 1446 N N . SER A 1 184 ? 7.464 0.005 4.485 1.00 125.19 184 SER A N 1
ATOM 1447 C CA . SER A 1 184 ? 7.074 -1.259 3.872 1.00 122.75 184 SER A CA 1
ATOM 1448 C C . SER A 1 184 ? 8.327 -1.974 3.392 1.00 121.68 184 SER A C 1
ATOM 1449 O O . SER A 1 184 ? 8.923 -1.599 2.377 1.00 124.29 184 SER A O 1
ATOM 1452 N N . MET A 1 185 ? 8.721 -3.013 4.123 1.00 92.01 185 MET A N 1
ATOM 1453 C CA . MET A 1 185 ? 10.042 -3.603 3.972 1.00 92.66 185 MET A CA 1
ATOM 1454 C C . MET A 1 185 ? 9.943 -5.118 3.855 1.00 88.82 185 MET A C 1
ATOM 1455 O O . MET A 1 185 ? 8.844 -5.669 3.735 1.00 87.50 185 MET A O 1
ATOM 1460 N N . LYS A 1 186 ? 11.085 -5.796 3.886 1.00 88.12 186 LYS A N 1
ATOM 1461 C CA . LYS A 1 186 ? 11.114 -7.255 3.889 1.00 85.97 186 LYS A CA 1
ATOM 1462 C C . LYS A 1 186 ? 10.631 -7.737 5.249 1.00 83.91 186 LYS A C 1
ATOM 1463 O O . LYS A 1 186 ? 11.364 -7.677 6.239 1.00 82.46 186 LYS A O 1
ATOM 1469 N N . SER A 1 187 ? 9.386 -8.203 5.310 1.00 57.64 187 SER A N 1
ATOM 1470 C CA . SER A 1 187 ? 8.859 -8.767 6.546 1.00 52.81 187 SER A CA 1
ATOM 1471 C C . SER A 1 187 ? 9.663 -9.999 6.935 1.00 53.08 187 SER A C 1
ATOM 1472 O O . SER A 1 187 ? 9.758 -10.958 6.162 1.00 52.66 187 SER A O 1
ATOM 1475 N N . ILE A 1 188 ? 10.256 -9.971 8.125 1.00 44.73 188 ILE A N 1
ATOM 1476 C CA . ILE A 1 188 ? 11.076 -11.080 8.589 1.00 44.60 188 ILE A CA 1
ATOM 1477 C C . ILE A 1 188 ? 10.446 -11.682 9.834 1.00 43.19 188 ILE A C 1
ATOM 1478 O O . ILE A 1 188 ? 9.754 -11.005 10.602 1.00 39.75 188 ILE A O 1
ATOM 1483 N N . LEU A 1 189 ? 10.681 -12.978 10.019 1.00 41.81 189 LEU A N 1
ATOM 1484 C CA . LEU A 1 189 ? 10.274 -13.699 11.216 1.00 40.57 189 LEU A CA 1
ATOM 1485 C C . LEU A 1 189 ? 11.491 -14.434 11.751 1.00 38.46 189 LEU A C 1
ATOM 1486 O O . LEU A 1 189 ? 12.141 -15.183 11.015 1.00 40.98 189 LEU A O 1
ATOM 1491 N N . ILE A 1 190 ? 11.802 -14.213 13.024 1.00 39.72 190 ILE A N 1
ATOM 1492 C CA . ILE A 1 190 ? 12.994 -14.764 13.655 1.00 40.92 190 ILE A CA 1
ATOM 1493 C C . ILE A 1 190 ? 12.579 -15.915 14.559 1.00 38.85 190 ILE A C 1
ATOM 1494 O O . ILE A 1 190 ? 11.689 -15.762 15.404 1.00 37.31 190 ILE A O 1
ATOM 1499 N N . ILE A 1 191 ? 13.215 -17.066 14.370 1.00 41.41 191 ILE A N 1
ATOM 1500 C CA . ILE A 1 191 ? 13.033 -18.214 15.253 1.00 44.08 191 ILE A CA 1
ATOM 1501 C C . ILE A 1 191 ? 14.270 -18.309 16.139 1.00 45.33 191 ILE A C 1
ATOM 1502 O O . ILE A 1 191 ? 15.287 -18.876 15.715 1.00 47.49 191 ILE A O 1
ATOM 1507 N N . PRO A 1 192 ? 14.243 -17.760 17.353 1.00 47.08 192 PRO A N 1
ATOM 1508 C CA . PRO A 1 192 ? 15.443 -17.790 18.203 1.00 47.90 192 PRO A CA 1
ATOM 1509 C C . PRO A 1 192 ? 15.752 -19.207 18.667 1.00 49.56 192 PRO A C 1
ATOM 1510 O O . PRO A 1 192 ? 14.875 -19.915 19.166 1.00 48.60 192 PRO A O 1
ATOM 1514 N N . ASN A 1 193 ? 17.010 -19.610 18.498 1.00 61.48 193 ASN A N 1
ATOM 1515 C CA . ASN A 1 193 ? 17.499 -20.918 18.936 1.00 61.03 193 ASN A CA 1
ATOM 1516 C C . ASN A 1 193 ? 16.648 -22.043 18.350 1.00 60.87 193 ASN A C 1
ATOM 1517 O O . ASN A 1 193 ? 16.067 -22.863 19.062 1.00 61.09 193 ASN A O 1
ATOM 1522 N N . ALA A 1 194 ? 16.584 -22.064 17.022 1.00 53.47 194 ALA A N 1
ATOM 1523 C CA . ALA A 1 194 ? 15.731 -23.017 16.329 1.00 52.30 194 ALA A CA 1
ATOM 1524 C C . ALA A 1 194 ? 16.236 -24.441 16.523 1.00 53.12 194 ALA A C 1
ATOM 1525 O O . ALA A 1 194 ? 17.442 -24.701 16.498 1.00 55.44 194 ALA A O 1
ATOM 1527 N N . MET A 1 195 ? 15.302 -25.361 16.722 1.00 61.78 195 MET A N 1
ATOM 1528 C CA . MET A 1 195 ? 15.593 -26.772 16.914 1.00 59.12 195 MET A CA 1
ATOM 1529 C C . MET A 1 195 ? 14.918 -27.585 15.814 1.00 61.80 195 MET A C 1
ATOM 1530 O O . MET A 1 195 ? 14.301 -27.041 14.894 1.00 62.52 195 MET A O 1
ATOM 1535 N N . ALA A 1 196 ? 15.037 -28.911 15.925 1.00 46.44 196 ALA A N 1
ATOM 1536 C CA . ALA A 1 196 ? 14.458 -29.791 14.917 1.00 45.46 196 ALA A CA 1
ATOM 1537 C C . ALA A 1 196 ? 12.939 -29.703 14.896 1.00 47.72 196 ALA A C 1
ATOM 1538 O O . ALA A 1 196 ? 12.319 -29.946 13.854 1.00 47.35 196 ALA A O 1
ATOM 1540 N N . ALA A 1 197 ? 12.323 -29.355 16.029 1.00 59.11 197 ALA A N 1
ATOM 1541 C CA . ALA A 1 197 ? 10.872 -29.232 16.082 1.00 58.25 197 ALA A CA 1
ATOM 1542 C C . ALA A 1 197 ? 10.363 -28.036 15.290 1.00 57.47 197 ALA A C 1
ATOM 1543 O O . ALA A 1 197 ? 9.194 -28.028 14.886 1.00 58.22 197 ALA A O 1
ATOM 1545 N N . ASP A 1 198 ? 11.206 -27.031 15.058 1.00 45.80 198 ASP A N 1
ATOM 1546 C CA . ASP A 1 198 ? 10.804 -25.852 14.303 1.00 45.54 198 ASP A CA 1
ATOM 1547 C C . ASP A 1 198 ? 10.754 -26.097 12.802 1.00 45.30 198 ASP A C 1
ATOM 1548 O O . ASP A 1 198 ? 10.326 -25.206 12.060 1.00 44.83 198 ASP A O 1
ATOM 1553 N N . SER A 1 199 ? 11.175 -27.271 12.340 1.00 45.76 199 SER A N 1
ATOM 1554 C CA . SER A 1 199 ? 11.087 -27.598 10.926 1.00 44.75 199 SER A CA 1
ATOM 1555 C C . SER A 1 199 ? 9.628 -27.663 10.482 1.00 44.21 199 SER A C 1
ATOM 1556 O O . SER A 1 199 ? 8.730 -27.997 11.261 1.00 43.30 199 SER A O 1
ATOM 1559 N N . GLY A 1 200 ? 9.396 -27.328 9.219 1.00 38.57 200 GLY A N 1
ATOM 1560 C CA . GLY A 1 200 ? 8.070 -27.365 8.649 1.00 38.70 200 GLY A CA 1
ATOM 1561 C C . GLY A 1 200 ? 7.889 -26.248 7.646 1.00 37.53 200 GLY A C 1
ATOM 1562 O O . GLY A 1 200 ? 8.858 -25.677 7.149 1.00 38.10 200 GLY A O 1
ATOM 1563 N N . LEU A 1 201 ? 6.627 -25.943 7.354 1.00 37.78 201 LEU A N 1
ATOM 1564 C CA . LEU A 1 201 ? 6.260 -24.933 6.370 1.00 36.75 201 LEU A CA 1
ATOM 1565 C C . LEU A 1 201 ? 5.887 -23.633 7.069 1.00 37.00 201 LEU A C 1
ATOM 1566 O O . LEU A 1 201 ? 5.064 -23.632 7.990 1.00 37.02 201 LEU A O 1
ATOM 1571 N N . TYR A 1 202 ? 6.486 -22.531 6.625 1.00 30.12 202 TYR A N 1
ATOM 1572 C CA . TYR A 1 202 ? 6.178 -21.199 7.129 1.00 30.10 202 TYR A CA 1
ATOM 1573 C C . TYR A 1 202 ? 5.693 -20.351 5.963 1.00 29.76 202 TYR A C 1
ATOM 1574 O O . TYR A 1 202 ? 6.413 -20.177 4.975 1.00 30.96 202 TYR A O 1
ATOM 1583 N N . ARG A 1 203 ? 4.473 -19.836 6.071 1.00 34.21 203 ARG A N 1
ATOM 1584 C CA . ARG A 1 203 ? 3.836 -19.106 4.987 1.00 35.27 203 ARG A CA 1
ATOM 1585 C C . ARG A 1 203 ? 3.707 -17.635 5.348 1.00 36.92 203 ARG A C 1
ATOM 1586 O O . ARG A 1 203 ? 3.245 -17.293 6.443 1.00 34.12 203 ARG A O 1
ATOM 1594 N N A CYS A 1 204 ? 4.111 -16.771 4.421 0.04 44.50 204 CYS A N 1
ATOM 1595 N N B CYS A 1 204 ? 4.127 -16.772 4.430 0.96 44.37 204 CYS A N 1
ATOM 1596 C CA A CYS A 1 204 ? 3.968 -15.327 4.555 0.04 44.20 204 CYS A CA 1
ATOM 1597 C CA B CYS A 1 204 ? 3.967 -15.330 4.556 0.96 44.13 204 CYS A CA 1
ATOM 1598 C C A CYS A 1 204 ? 2.780 -14.889 3.706 0.04 45.23 204 CYS A C 1
ATOM 1599 C C B CYS A 1 204 ? 2.768 -14.918 3.709 0.96 45.06 204 CYS A C 1
ATOM 1600 O O A CYS A 1 204 ? 2.837 -14.939 2.474 0.04 47.54 204 CYS A O 1
ATOM 1601 O O B CYS A 1 204 ? 2.804 -15.024 2.479 0.96 47.61 204 CYS A O 1
ATOM 1606 N N . ARG A 1 205 ? 1.706 -14.464 4.365 1.00 44.03 205 ARG A N 1
ATOM 1607 C CA . ARG A 1 205 ? 0.474 -14.060 3.697 1.00 45.89 205 ARG A CA 1
ATOM 1608 C C . ARG A 1 205 ? 0.332 -12.546 3.759 1.00 47.13 205 ARG A C 1
ATOM 1609 O O . ARG A 1 205 ? 0.220 -11.975 4.849 1.00 47.56 205 ARG A O 1
ATOM 1617 N N . SER A 1 206 ? 0.326 -11.903 2.595 1.00 47.37 206 SER A N 1
ATOM 1618 C CA . SER A 1 206 ? 0.058 -10.476 2.484 1.00 46.20 206 SER A CA 1
ATOM 1619 C C . SER A 1 206 ? -1.346 -10.284 1.929 1.00 48.06 206 SER A C 1
ATOM 1620 O O . SER A 1 206 ? -1.725 -10.936 0.950 1.00 51.02 206 SER A O 1
ATOM 1623 N N . GLU A 1 207 ? -2.116 -9.401 2.557 1.00 48.63 207 GLU A N 1
ATOM 1624 C CA . GLU A 1 207 ? -3.491 -9.133 2.155 1.00 51.51 207 GLU A CA 1
ATOM 1625 C C . GLU A 1 207 ? -3.630 -7.651 1.845 1.00 56.92 207 GLU A C 1
ATOM 1626 O O . GLU A 1 207 ? -3.449 -6.809 2.731 1.00 52.62 207 GLU A O 1
ATOM 1632 N N . ALA A 1 208 ? -3.949 -7.335 0.596 1.00 74.98 208 ALA A N 1
ATOM 1633 C CA . ALA A 1 208 ? -4.111 -5.954 0.176 1.00 77.56 208 ALA A CA 1
ATOM 1634 C C . ALA A 1 208 ? -5.555 -5.498 0.379 1.00 75.07 208 ALA A C 1
ATOM 1635 O O . ALA A 1 208 ? -6.441 -6.284 0.717 1.00 73.30 208 ALA A O 1
ATOM 1637 N N . ILE A 1 209 ? -5.784 -4.201 0.167 1.00 84.91 209 ILE A N 1
ATOM 1638 C CA . ILE A 1 209 ? -7.118 -3.642 0.361 1.00 88.87 209 ILE A CA 1
ATOM 1639 C C . ILE A 1 209 ? -8.057 -4.054 -0.767 1.00 88.28 209 ILE A C 1
ATOM 1640 O O . ILE A 1 209 ? -9.276 -4.133 -0.570 1.00 86.05 209 ILE A O 1
ATOM 1645 N N . THR A 1 210 ? -7.515 -4.330 -1.956 1.00 119.64 210 THR A N 1
ATOM 1646 C CA . THR A 1 210 ? -8.333 -4.791 -3.072 1.00 122.91 210 THR A CA 1
ATOM 1647 C C . THR A 1 210 ? -9.045 -6.098 -2.751 1.00 120.22 210 THR A C 1
ATOM 1648 O O . THR A 1 210 ? -10.057 -6.418 -3.384 1.00 121.10 210 THR A O 1
ATOM 1652 N N . GLY A 1 211 ? -8.558 -6.839 -1.758 1.00 99.06 211 GLY A N 1
ATOM 1653 C CA . GLY A 1 211 ? -8.959 -8.206 -1.529 1.00 96.71 211 GLY A CA 1
ATOM 1654 C C . GLY A 1 211 ? -7.959 -9.210 -2.046 1.00 92.84 211 GLY A C 1
ATOM 1655 O O . GLY A 1 211 ? -8.060 -10.398 -1.714 1.00 91.34 211 GLY A O 1
ATOM 1656 N N . LYS A 1 212 ? -7.002 -8.758 -2.852 1.00 63.78 212 LYS A N 1
ATOM 1657 C CA . LYS A 1 212 ? -5.925 -9.616 -3.317 1.00 64.63 212 LYS A CA 1
ATOM 1658 C C . LYS A 1 212 ? -5.116 -10.147 -2.141 1.00 65.37 212 LYS A C 1
ATOM 1659 O O . LYS A 1 212 ? -4.864 -9.436 -1.164 1.00 62.02 212 LYS A O 1
ATOM 1665 N N . ASN A 1 213 ? -4.712 -11.410 -2.240 1.00 67.43 213 ASN A N 1
ATOM 1666 C CA . ASN A 1 213 ? -3.833 -12.021 -1.257 1.00 63.02 213 ASN A CA 1
ATOM 1667 C C . ASN A 1 213 ? -2.762 -12.818 -1.985 1.00 63.25 213 ASN A C 1
ATOM 1668 O O . ASN A 1 213 ? -3.051 -13.518 -2.960 1.00 64.27 213 ASN A O 1
ATOM 1673 N N . LYS A 1 214 ? -1.522 -12.688 -1.521 1.00 47.32 214 LYS A N 1
ATOM 1674 C CA . LYS A 1 214 ? -0.386 -13.396 -2.092 1.00 46.27 214 LYS A CA 1
ATOM 1675 C C . LYS A 1 214 ? 0.336 -14.145 -0.984 1.00 48.14 214 LYS A C 1
ATOM 1676 O O . LYS A 1 214 ? 0.463 -13.641 0.136 1.00 44.40 214 LYS A O 1
ATOM 1682 N N . SER A 1 215 ? 0.817 -15.343 -1.302 1.00 49.98 215 SER A N 1
ATOM 1683 C CA . SER A 1 215 ? 1.461 -16.208 -0.327 1.00 48.60 215 SER A CA 1
ATOM 1684 C C . SER A 1 215 ? 2.873 -16.548 -0.776 1.00 48.47 215 SER A C 1
ATOM 1685 O O . SER A 1 215 ? 3.126 -16.758 -1.967 1.00 51.32 215 SER A O 1
ATOM 1688 N N . PHE A 1 216 ? 3.790 -16.593 0.189 1.00 43.16 216 PHE A N 1
ATOM 1689 C CA . PHE A 1 216 ? 5.159 -17.040 -0.031 1.00 43.14 216 PHE A CA 1
ATOM 1690 C C . PHE A 1 216 ? 5.486 -18.066 1.042 1.00 41.54 216 PHE A C 1
ATOM 1691 O O . PHE A 1 216 ? 5.439 -17.752 2.235 1.00 41.38 216 PHE A O 1
ATOM 1699 N N . VAL A 1 217 ? 5.812 -19.286 0.622 1.00 44.18 217 VAL A N 1
ATOM 1700 C CA . VAL A 1 217 ? 5.968 -20.421 1.525 1.00 44.15 217 VAL A CA 1
ATOM 1701 C C . VAL A 1 217 ? 7.438 -20.808 1.589 1.00 44.38 217 VAL A C 1
ATOM 1702 O O . VAL A 1 217 ? 8.074 -21.038 0.554 1.00 46.13 217 VAL A O 1
ATOM 1706 N N . ILE A 1 218 ? 7.972 -20.882 2.806 1.00 42.79 218 ILE A N 1
ATOM 1707 C CA . ILE A 1 218 ? 9.337 -21.326 3.062 1.00 41.14 218 ILE A CA 1
ATOM 1708 C C . ILE A 1 218 ? 9.273 -22.644 3.819 1.00 44.20 218 ILE A C 1
ATOM 1709 O O . ILE A 1 218 ? 8.570 -22.752 4.831 1.00 42.35 218 ILE A O 1
ATOM 1714 N N . ARG A 1 219 ? 10.001 -23.643 3.331 1.00 44.93 219 ARG A N 1
ATOM 1715 C CA . ARG A 1 219 ? 10.152 -24.915 4.028 1.00 46.48 219 ARG A CA 1
ATOM 1716 C C . ARG A 1 219 ? 11.449 -24.866 4.828 1.00 49.39 219 ARG A C 1
ATOM 1717 O O . ARG A 1 219 ? 12.539 -24.777 4.254 1.00 48.45 219 ARG A O 1
ATOM 1725 N N . LEU A 1 220 ? 11.328 -24.912 6.152 1.00 42.81 220 LEU A N 1
ATOM 1726 C CA . LEU A 1 220 ? 12.471 -24.879 7.053 1.00 40.48 220 LEU A CA 1
ATOM 1727 C C . LEU A 1 220 ? 12.833 -26.298 7.466 1.00 44.40 220 LEU A C 1
ATOM 1728 O O . LEU A 1 220 ? 11.957 -27.082 7.842 1.00 43.37 220 LEU A O 1
ATOM 1733 N N . ILE A 1 221 ? 14.122 -26.622 7.398 1.00 47.04 221 ILE A N 1
ATOM 1734 C CA . ILE A 1 221 ? 14.620 -27.947 7.744 1.00 46.36 221 ILE A CA 1
ATOM 1735 C C . ILE A 1 221 ? 15.766 -27.779 8.731 1.00 48.14 221 ILE A C 1
ATOM 1736 O O . ILE A 1 221 ? 16.762 -27.113 8.424 1.00 47.21 221 ILE A O 1
ATOM 1741 N N . ILE A 1 222 ? 15.622 -28.369 9.914 1.00 67.72 222 ILE A N 1
ATOM 1742 C CA . ILE A 1 222 ? 16.650 -28.343 10.950 1.00 68.89 222 ILE A CA 1
ATOM 1743 C C . ILE A 1 222 ? 17.033 -29.792 11.222 1.00 69.73 222 ILE A C 1
ATOM 1744 O O . ILE A 1 222 ? 16.322 -30.509 11.937 1.00 71.66 222 ILE A O 1
ATOM 1749 N N . THR A 1 223 ? 18.152 -30.231 10.656 1.00 87.36 223 THR A N 1
ATOM 1750 C CA . THR A 1 223 ? 18.606 -31.605 10.834 1.00 91.96 223 THR A CA 1
ATOM 1751 C C . THR A 1 223 ? 19.115 -31.833 12.254 1.00 93.36 223 THR A C 1
ATOM 1752 O O . THR A 1 223 ? 20.321 -31.898 12.490 1.00 95.25 223 THR A O 1
ATOM 1756 N N . ASP B 2 1 ? -30.049 -17.932 34.145 1.00 48.74 28 ASP B N 1
ATOM 1757 C CA . ASP B 2 1 ? -28.715 -17.548 33.700 1.00 47.49 28 ASP B CA 1
ATOM 1758 C C . ASP B 2 1 ? -28.202 -16.358 34.506 1.00 49.55 28 ASP B C 1
ATOM 1759 O O . ASP B 2 1 ? -28.968 -15.667 35.175 1.00 47.21 28 ASP B O 1
ATOM 1764 N N . VAL B 2 2 ? -26.896 -16.129 34.434 1.00 38.28 29 VAL B N 1
ATOM 1765 C CA . VAL B 2 2 ? -26.227 -15.044 35.138 1.00 36.96 29 VAL B CA 1
ATOM 1766 C C . VAL B 2 2 ? -25.882 -13.963 34.120 1.00 37.86 29 VAL B C 1
ATOM 1767 O O . VAL B 2 2 ? -25.266 -14.252 33.087 1.00 36.70 29 VAL B O 1
ATOM 1771 N N . VAL B 2 3 ? -26.278 -12.722 34.407 1.00 37.60 30 VAL B N 1
ATOM 1772 C CA . VAL B 2 3 ? -26.187 -11.630 33.443 1.00 37.18 30 VAL B CA 1
ATOM 1773 C C . VAL B 2 3 ? -25.541 -10.413 34.096 1.00 36.80 30 VAL B C 1
ATOM 1774 O O . VAL B 2 3 ? -25.846 -10.070 35.244 1.00 37.06 30 VAL B O 1
ATOM 1778 N N . VAL B 2 4 ? -24.648 -9.758 33.356 1.00 33.18 31 VAL B N 1
ATOM 1779 C CA . VAL B 2 4 ? -23.956 -8.563 33.826 1.00 30.58 31 VAL B CA 1
ATOM 1780 C C . VAL B 2 4 ? -24.788 -7.335 33.480 1.00 34.49 31 VAL B C 1
ATOM 1781 O O . VAL B 2 4 ? -25.181 -7.145 32.323 1.00 34.52 31 VAL B O 1
ATOM 1785 N N . GLN B 2 5 ? -25.051 -6.498 34.481 1.00 37.48 32 GLN B N 1
ATOM 1786 C CA . GLN B 2 5 ? -25.838 -5.283 34.320 1.00 36.07 32 GLN B CA 1
ATOM 1787 C C . GLN B 2 5 ? -24.918 -4.070 34.362 1.00 35.79 32 GLN B C 1
ATOM 1788 O O . GLN B 2 5 ? -24.111 -3.930 35.287 1.00 34.31 32 GLN B O 1
ATOM 1794 N N . ALA B 2 6 ? -25.045 -3.196 33.363 1.00 23.64 33 ALA B N 1
ATOM 1795 C CA . ALA B 2 6 ? -24.249 -1.979 33.288 1.00 23.65 33 ALA B CA 1
ATOM 1796 C C . ALA B 2 6 ? -24.885 -1.046 32.272 1.00 25.03 33 ALA B C 1
ATOM 1797 O O . ALA B 2 6 ? -25.533 -1.515 31.329 1.00 24.82 33 ALA B O 1
ATOM 1799 N N . PRO B 2 7 ? -24.729 0.267 32.432 1.00 28.18 34 PRO B N 1
ATOM 1800 C CA . PRO B 2 7 ? -25.198 1.193 31.399 1.00 28.40 34 PRO B CA 1
ATOM 1801 C C . PRO B 2 7 ? -24.322 1.113 30.159 1.00 29.88 34 PRO B C 1
ATOM 1802 O O . PRO B 2 7 ? -23.198 0.605 30.185 1.00 27.04 34 PRO B O 1
ATOM 1806 N N . THR B 2 8 ? -24.864 1.621 29.052 1.00 29.96 35 THR B N 1
ATOM 1807 C CA . THR B 2 8 ? -24.104 1.628 27.807 1.00 29.76 35 THR B CA 1
ATOM 1808 C C . THR B 2 8 ? -23.056 2.734 27.801 1.00 31.16 35 THR B C 1
ATOM 1809 O O . THR B 2 8 ? -21.957 2.548 27.266 1.00 30.25 35 THR B O 1
ATOM 1813 N N . GLN B 2 9 ? -23.377 3.883 28.391 1.00 30.87 36 GLN B N 1
ATOM 1814 C CA . GLN B 2 9 ? -22.498 5.041 28.388 1.00 31.99 36 GLN B CA 1
ATOM 1815 C C . GLN B 2 9 ? -22.348 5.584 29.799 1.00 31.07 36 GLN B C 1
ATOM 1816 O O . GLN B 2 9 ? -23.288 5.554 30.598 1.00 30.72 36 GLN B O 1
ATOM 1822 N N . VAL B 2 10 ? -21.153 6.084 30.094 1.00 27.52 37 VAL B N 1
ATOM 1823 C CA . VAL B 2 10 ? -20.883 6.786 31.345 1.00 28.13 37 VAL B CA 1
ATOM 1824 C C . VAL B 2 10 ? -20.215 8.113 31.007 1.00 29.18 37 VAL B C 1
ATOM 1825 O O . VAL B 2 10 ? -19.067 8.128 30.539 1.00 29.10 37 VAL B O 1
ATOM 1829 N N . PRO B 2 11 ? -20.891 9.244 31.203 1.00 29.65 38 PRO B N 1
ATOM 1830 C CA . PRO B 2 11 ? -20.261 10.540 30.932 1.00 28.84 38 PRO B CA 1
ATOM 1831 C C . PRO B 2 11 ? -19.466 11.060 32.120 1.00 30.58 38 PRO B C 1
ATOM 1832 O O . PRO B 2 11 ? -19.821 10.856 33.283 1.00 30.77 38 PRO B O 1
ATOM 1836 N N . GLY B 2 12 ? -18.367 11.733 31.810 1.00 32.92 39 GLY B N 1
ATOM 1837 C CA . GLY B 2 12 ? -17.546 12.362 32.830 1.00 32.76 39 GLY B CA 1
ATOM 1838 C C . GLY B 2 12 ? -16.822 13.552 32.249 1.00 33.86 39 GLY B C 1
ATOM 1839 O O . GLY B 2 12 ? -16.546 13.606 31.046 1.00 34.86 39 GLY B O 1
ATOM 1840 N N . PHE B 2 13 ? -16.509 14.513 33.109 1.00 34.75 40 PHE B N 1
ATOM 1841 C CA . PHE B 2 13 ? -15.862 15.740 32.674 1.00 35.50 40 PHE B CA 1
ATOM 1842 C C . PHE B 2 13 ? -14.350 15.638 32.824 1.00 34.97 40 PHE B C 1
ATOM 1843 O O . PHE B 2 13 ? -13.829 14.870 33.637 1.00 34.23 40 PHE B O 1
ATOM 1851 N N . LEU B 2 14 ? -13.650 16.431 32.016 1.00 39.01 41 LEU B N 1
ATOM 1852 C CA . LEU B 2 14 ? -12.194 16.448 32.034 1.00 38.24 41 LEU B CA 1
ATOM 1853 C C . LEU B 2 14 ? -11.686 16.910 33.393 1.00 37.72 41 LEU B C 1
ATOM 1854 O O . LEU B 2 14 ? -12.038 17.998 33.862 1.00 38.51 41 LEU B O 1
ATOM 1859 N N . GLY B 2 15 ? -10.851 16.081 34.022 1.00 41.28 42 GLY B N 1
ATOM 1860 C CA . GLY B 2 15 ? -10.294 16.372 35.322 1.00 38.24 42 GLY B CA 1
ATOM 1861 C C . GLY B 2 15 ? -11.076 15.820 36.497 1.00 39.00 42 GLY B C 1
ATOM 1862 O O . GLY B 2 15 ? -10.528 15.738 37.602 1.00 42.46 42 GLY B O 1
ATOM 1863 N N . ASP B 2 16 ? -12.335 15.441 36.293 1.00 39.76 43 ASP B N 1
ATOM 1864 C CA . ASP B 2 16 ? -13.151 14.887 37.362 1.00 41.10 43 ASP B CA 1
ATOM 1865 C C . ASP B 2 16 ? -12.880 13.395 37.531 1.00 40.37 43 ASP B C 1
ATOM 1866 O O . ASP B 2 16 ? -12.169 12.765 36.745 1.00 38.43 43 ASP B O 1
ATOM 1871 N N . SER B 2 17 ? -13.472 12.830 38.578 1.00 45.44 44 SER B N 1
ATOM 1872 C CA . SER B 2 17 ? -13.453 11.395 38.820 1.00 47.43 44 SER B CA 1
ATOM 1873 C C . SER B 2 17 ? -14.836 10.831 38.529 1.00 48.57 44 SER B C 1
ATOM 1874 O O . SER B 2 17 ? -15.846 11.410 38.943 1.00 49.36 44 SER B O 1
ATOM 1877 N N . VAL B 2 18 ? -14.879 9.711 37.815 1.00 38.36 45 VAL B N 1
ATOM 1878 C CA . VAL B 2 18 ? -16.136 9.081 37.435 1.00 36.82 45 VAL B CA 1
ATOM 1879 C C . VAL B 2 18 ? -16.081 7.609 37.817 1.00 38.32 45 VAL B C 1
ATOM 1880 O O . VAL B 2 18 ? -15.005 7.009 37.913 1.00 37.08 45 VAL B O 1
ATOM 1884 N N . THR B 2 19 ? -17.255 7.032 38.054 1.00 32.43 46 THR B N 1
ATOM 1885 C CA . THR B 2 19 ? -17.390 5.637 38.445 1.00 30.21 46 THR B CA 1
ATOM 1886 C C . THR B 2 19 ? -18.167 4.887 37.375 1.00 28.19 46 THR B C 1
ATOM 1887 O O . THR B 2 19 ? -19.270 5.300 36.999 1.00 29.65 46 THR B O 1
ATOM 1891 N N . LEU B 2 20 ? -17.590 3.794 36.885 1.00 36.86 47 LEU B N 1
ATOM 1892 C CA . LEU B 2 20 ? -18.229 2.958 35.879 1.00 34.78 47 LEU B CA 1
ATOM 1893 C C . LEU B 2 20 ? -18.981 1.833 36.579 1.00 33.75 47 LEU B C 1
ATOM 1894 O O . LEU B 2 20 ? -18.354 0.885 37.067 1.00 32.16 47 LEU B O 1
ATOM 1899 N N . PRO B 2 21 ? -20.310 1.898 36.667 1.00 30.25 48 PRO B N 1
ATOM 1900 C CA . PRO B 2 21 ? -21.044 0.857 37.392 1.00 28.98 48 PRO B CA 1
ATOM 1901 C C . PRO B 2 21 ? -21.140 -0.424 36.582 1.00 29.07 48 PRO B C 1
ATOM 1902 O O . PRO B 2 21 ? -21.313 -0.405 35.360 1.00 30.18 48 PRO B O 1
ATOM 1906 N N . CYS B 2 22 ? -21.020 -1.547 37.286 1.00 27.47 49 CYS B N 1
ATOM 1907 C CA . CYS B 2 22 ? -21.077 -2.861 36.651 1.00 27.94 49 CYS B CA 1
ATOM 1908 C C . CYS B 2 22 ? -21.419 -3.888 37.716 1.00 28.99 49 CYS B C 1
ATOM 1909 O O . CYS B 2 22 ? -20.631 -4.102 38.642 1.00 27.44 49 CYS B O 1
ATOM 1912 N N . TYR B 2 23 ? -22.579 -4.525 37.589 1.00 32.10 50 TYR B N 1
ATOM 1913 C CA . TYR B 2 23 ? -23.080 -5.434 38.607 1.00 33.41 50 TYR B CA 1
ATOM 1914 C C . TYR B 2 23 ? -23.475 -6.757 37.970 1.00 34.06 50 TYR B C 1
ATOM 1915 O O . TYR B 2 23 ? -23.850 -6.812 36.796 1.00 32.49 50 TYR B O 1
ATOM 1924 N N . LEU B 2 24 ? -23.394 -7.822 38.761 1.00 30.61 51 LEU B N 1
ATOM 1925 C CA . LEU B 2 24 ? -23.756 -9.160 38.312 1.00 30.88 51 LEU B CA 1
ATOM 1926 C C . LEU B 2 24 ? -25.143 -9.508 38.837 1.00 33.56 51 LEU B C 1
ATOM 1927 O O . LEU B 2 24 ? -25.354 -9.573 40.053 1.00 34.17 51 LEU B O 1
ATOM 1932 N N . GLN B 2 25 ? -26.078 -9.740 37.924 1.00 28.88 52 GLN B N 1
ATOM 1933 C CA . GLN B 2 25 ? -27.434 -10.135 38.276 1.00 31.87 52 GLN B CA 1
ATOM 1934 C C . GLN B 2 25 ? -27.534 -11.653 38.215 1.00 33.20 52 GLN B C 1
ATOM 1935 O O . GLN B 2 25 ? -27.325 -12.250 37.153 1.00 32.97 52 GLN B O 1
ATOM 1941 N N . VAL B 2 26 ? -27.841 -12.272 39.350 1.00 31.08 53 VAL B N 1
ATOM 1942 C CA . VAL B 2 26 ? -28.023 -13.719 39.407 1.00 32.48 53 VAL B CA 1
ATOM 1943 C C . VAL B 2 26 ? -29.384 -14.005 40.033 1.00 33.98 53 VAL B C 1
ATOM 1944 O O . VAL B 2 26 ? -29.757 -13.364 41.027 1.00 33.29 53 VAL B O 1
ATOM 1948 N N . PRO B 2 27 ? -30.167 -14.926 39.469 1.00 33.54 54 PRO B N 1
ATOM 1949 C CA . PRO B 2 27 ? -31.484 -15.232 40.043 1.00 36.42 54 PRO B CA 1
ATOM 1950 C C . PRO B 2 27 ? -31.369 -15.765 41.464 1.00 36.80 54 PRO B C 1
ATOM 1951 O O . PRO B 2 27 ? -30.369 -16.378 41.845 1.00 36.24 54 PRO B O 1
ATOM 1955 N N . ASN B 2 28 ? -32.426 -15.531 42.246 1.00 43.04 55 ASN B N 1
ATOM 1956 C CA . ASN B 2 28 ? -32.382 -15.827 43.675 1.00 44.11 55 ASN B CA 1
ATOM 1957 C C . ASN B 2 28 ? -32.147 -17.308 43.950 1.00 44.96 55 ASN B C 1
ATOM 1958 O O . ASN B 2 28 ? -31.538 -17.659 44.967 1.00 44.90 55 ASN B O 1
ATOM 1963 N N . MET B 2 29 ? -32.613 -18.189 43.064 1.00 58.12 56 MET B N 1
ATOM 1964 C CA . MET B 2 29 ? -32.493 -19.626 43.267 1.00 60.09 56 MET B CA 1
ATOM 1965 C C . MET B 2 29 ? -31.300 -20.243 42.547 1.00 60.85 56 MET B C 1
ATOM 1966 O O . MET B 2 29 ? -31.040 -21.437 42.729 1.00 61.86 56 MET B O 1
ATOM 1971 N N . GLU B 2 30 ? -30.571 -19.473 41.743 1.00 38.97 57 GLU B N 1
ATOM 1972 C CA . GLU B 2 30 ? -29.462 -20.006 40.962 1.00 36.65 57 GLU B CA 1
ATOM 1973 C C . GLU B 2 30 ? -28.153 -19.851 41.728 1.00 36.41 57 GLU B C 1
ATOM 1974 O O . GLU B 2 30 ? -27.871 -18.783 42.280 1.00 34.79 57 GLU B O 1
ATOM 1980 N N . VAL B 2 31 ? -27.359 -20.920 41.754 1.00 34.58 58 VAL B N 1
ATOM 1981 C CA . VAL B 2 31 ? -26.090 -20.937 42.474 1.00 35.14 58 VAL B CA 1
ATOM 1982 C C . VAL B 2 31 ? -24.963 -20.596 41.510 1.00 34.15 58 VAL B C 1
ATOM 1983 O O . VAL B 2 31 ? -24.905 -21.126 40.393 1.00 33.80 58 VAL B O 1
ATOM 1987 N N . THR B 2 32 ? -24.068 -19.710 41.938 1.00 35.64 59 THR B N 1
ATOM 1988 C CA . THR B 2 32 ? -22.900 -19.365 41.143 1.00 35.99 59 THR B CA 1
ATOM 1989 C C . THR B 2 32 ? -21.764 -18.981 42.080 1.00 34.75 59 THR B C 1
ATOM 1990 O O . THR B 2 32 ? -21.993 -18.551 43.214 1.00 35.90 59 THR B O 1
ATOM 1994 N N . HIS B 2 33 ? -20.535 -19.166 41.604 1.00 35.18 60 HIS B N 1
ATOM 1995 C CA . HIS B 2 33 ? -19.338 -18.781 42.340 1.00 34.77 60 HIS B CA 1
ATOM 1996 C C . HIS B 2 33 ? -18.498 -17.864 41.464 1.00 32.81 60 HIS B C 1
ATOM 1997 O O . HIS B 2 33 ? -17.991 -18.291 40.422 1.00 32.33 60 HIS B O 1
ATOM 2004 N N . VAL B 2 34 ? -18.353 -16.614 41.886 1.00 28.18 61 VAL B N 1
ATOM 2005 C CA . VAL B 2 34 ? -17.557 -15.633 41.157 1.00 27.61 61 VAL B CA 1
ATOM 2006 C C . VAL B 2 34 ? -16.143 -15.636 41.722 1.00 29.04 61 VAL B C 1
ATOM 2007 O O . VAL B 2 34 ? -15.933 -15.317 42.897 1.00 28.41 61 VAL B O 1
ATOM 2011 N N . SER B 2 35 ? -15.171 -15.997 40.884 1.00 26.47 62 SER B N 1
ATOM 2012 C CA . SER B 2 35 ? -13.780 -16.086 41.312 1.00 27.96 62 SER B CA 1
ATOM 2013 C C . SER B 2 35 ? -13.062 -14.744 41.250 1.00 27.63 62 SER B C 1
ATOM 2014 O O . SER B 2 35 ? -12.327 -14.395 42.180 1.00 28.39 62 SER B O 1
ATOM 2017 N N . GLN B 2 36 ? -13.247 -13.980 40.175 1.00 26.80 63 GLN B N 1
ATOM 2018 C CA . GLN B 2 36 ? -12.566 -12.699 40.084 1.00 29.07 63 GLN B CA 1
ATOM 2019 C C . GLN B 2 36 ? -13.287 -11.799 39.093 1.00 26.67 63 GLN B C 1
ATOM 2020 O O . GLN B 2 36 ? -14.042 -12.260 38.234 1.00 27.18 63 GLN B O 1
ATOM 2026 N N . LEU B 2 37 ? -13.041 -10.501 39.238 1.00 28.58 64 LEU B N 1
ATOM 2027 C CA . LEU B 2 37 ? -13.567 -9.474 38.355 1.00 28.50 64 LEU B CA 1
ATOM 2028 C C . LEU B 2 37 ? -12.421 -8.876 37.551 1.00 27.97 64 LEU B C 1
ATOM 2029 O O . LEU B 2 37 ? -11.287 -8.795 38.028 1.00 29.74 64 LEU B O 1
ATOM 2034 N N . THR B 2 38 ? -12.723 -8.449 36.328 1.0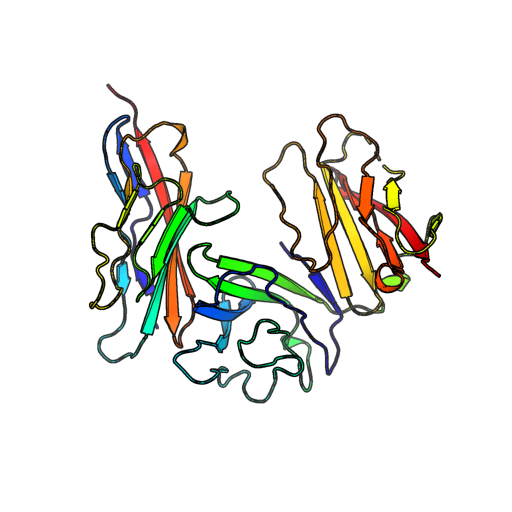0 31.85 65 THR B N 1
ATOM 2035 C CA . THR B 2 38 ? -11.688 -7.962 35.426 1.00 31.69 65 THR B CA 1
ATOM 2036 C C . THR B 2 38 ? -12.220 -6.811 34.589 1.00 30.26 65 THR B C 1
ATOM 2037 O O . THR B 2 38 ? -13.283 -6.926 33.972 1.00 30.04 65 THR B O 1
ATOM 2041 N N . TRP B 2 39 ? -11.479 -5.705 34.573 1.00 25.10 66 TRP B N 1
ATOM 2042 C CA . TRP B 2 39 ? -11.726 -4.591 33.670 1.00 25.55 66 TRP B CA 1
ATOM 2043 C C . TRP B 2 39 ? -10.644 -4.565 32.600 1.00 25.59 66 TRP B C 1
ATOM 2044 O O . TRP B 2 39 ? -9.458 -4.728 32.899 1.00 23.84 66 TRP B O 1
ATOM 2055 N N . ALA B 2 40 ? -11.058 -4.360 31.354 1.00 30.06 67 ALA B N 1
ATOM 2056 C CA . ALA B 2 40 ? -10.128 -4.262 30.241 1.00 31.18 67 ALA B CA 1
ATOM 2057 C C . ALA B 2 40 ? -10.576 -3.144 29.315 1.00 31.13 67 ALA B C 1
ATOM 2058 O O . ALA B 2 40 ? -11.776 -2.934 29.116 1.00 31.59 67 ALA B O 1
ATOM 2060 N N . ARG B 2 41 ? -9.608 -2.423 28.761 1.00 40.35 68 ARG B N 1
ATOM 2061 C CA . ARG B 2 41 ? -9.908 -1.387 27.787 1.00 44.95 68 ARG B CA 1
ATOM 2062 C C . ARG B 2 41 ? -10.008 -2.003 26.399 1.00 44.09 68 ARG B C 1
ATOM 2063 O O . ARG B 2 41 ? -9.126 -2.761 25.984 1.00 45.68 68 ARG B O 1
ATOM 2071 N N . HIS B 2 42 ? -11.087 -1.683 25.688 1.00 65.96 69 HIS B N 1
ATOM 2072 C CA . HIS B 2 42 ? -11.302 -2.211 24.347 1.00 67.48 69 HIS B CA 1
ATOM 2073 C C . HIS B 2 42 ? -10.188 -1.748 23.415 1.00 68.27 69 HIS B C 1
ATOM 2074 O O . HIS B 2 42 ? -10.089 -0.558 23.096 1.00 69.85 69 HIS B O 1
ATOM 2081 N N . GLY B 2 43 ? -9.336 -2.677 22.990 1.00 67.68 70 GLY B N 1
ATOM 2082 C CA . GLY B 2 43 ? -8.236 -2.364 22.102 1.00 68.58 70 GLY B CA 1
ATOM 2083 C C . GLY B 2 43 ? -6.850 -2.444 22.709 1.00 68.27 70 GLY B C 1
ATOM 2084 O O . GLY B 2 43 ? -5.879 -2.088 22.031 1.00 71.37 70 GLY B O 1
ATOM 2085 N N . GLU B 2 44 ? -6.720 -2.891 23.953 1.00 66.15 71 GLU B N 1
ATOM 2086 C CA . GLU B 2 44 ? -5.428 -3.037 24.606 1.00 65.61 71 GLU B CA 1
ATOM 2087 C C . GLU B 2 44 ? -5.051 -4.512 24.704 1.00 66.27 71 GLU B C 1
ATOM 2088 O O . GLU B 2 44 ? -5.819 -5.408 24.340 1.00 68.79 71 GLU B O 1
ATOM 2094 N N . SER B 2 45 ? -3.846 -4.752 25.220 1.00 83.19 72 SER B N 1
ATOM 2095 C CA . SER B 2 45 ? -3.311 -6.106 25.305 1.00 83.11 72 SER B CA 1
ATOM 2096 C C . SER B 2 45 ? -3.918 -6.871 26.475 1.00 83.53 72 SER B C 1
ATOM 2097 O O . SER B 2 45 ? -4.572 -7.902 26.286 1.00 85.69 72 SER B O 1
ATOM 2100 N N . GLY B 2 46 ? -3.709 -6.378 27.694 1.00 59.96 73 GLY B N 1
ATOM 2101 C CA . GLY B 2 46 ? -4.208 -7.049 28.877 1.00 57.30 73 GLY B CA 1
ATOM 2102 C C . GLY B 2 46 ? -5.209 -6.229 29.663 1.00 58.22 73 GLY B C 1
ATOM 2103 O O . GLY B 2 46 ? -5.708 -5.208 29.178 1.00 55.02 73 GLY B O 1
ATOM 2104 N N . SER B 2 47 ? -5.507 -6.667 30.883 1.00 46.84 74 SER B N 1
ATOM 2105 C CA . SER B 2 47 ? -6.481 -5.998 31.727 1.00 47.28 74 SER B CA 1
ATOM 2106 C C . SER B 2 47 ? -5.846 -4.828 32.475 1.00 48.18 74 SER B C 1
ATOM 2107 O O . SER B 2 47 ? -4.632 -4.774 32.688 1.00 48.81 74 SER B O 1
ATOM 2110 N N . MET B 2 48 ? -6.696 -3.883 32.884 1.00 32.85 75 MET B N 1
ATOM 2111 C CA . MET B 2 48 ? -6.252 -2.730 33.651 1.00 34.93 75 MET B CA 1
ATOM 2112 C C . MET B 2 48 ? -6.631 -2.796 35.122 1.00 35.42 75 MET B C 1
ATOM 2113 O O . MET B 2 48 ? -6.055 -2.054 35.924 1.00 34.84 75 MET B O 1
ATOM 2118 N N . ALA B 2 49 ? -7.571 -3.660 35.495 1.00 26.00 76 ALA B N 1
ATOM 2119 C CA . ALA B 2 49 ? -7.987 -3.791 36.884 1.00 26.75 76 ALA B CA 1
ATOM 2120 C C . ALA B 2 49 ? -8.542 -5.189 37.096 1.00 26.34 76 ALA B C 1
ATOM 2121 O O . ALA B 2 49 ? -9.373 -5.653 36.310 1.00 25.38 76 ALA B O 1
ATOM 2123 N N . VAL B 2 50 ? -8.069 -5.856 38.145 1.00 27.55 77 VAL B N 1
ATOM 2124 C CA . VAL B 2 50 ? -8.489 -7.210 38.483 1.00 26.84 77 VAL B CA 1
ATOM 2125 C C . VAL B 2 50 ? -8.717 -7.275 39.985 1.00 29.32 77 VAL B C 1
ATOM 2126 O O . VAL B 2 50 ? -7.928 -6.735 40.767 1.00 30.61 77 VAL B O 1
ATOM 2130 N N . PHE B 2 51 ? -9.803 -7.930 40.391 1.00 30.15 78 PHE B N 1
ATOM 2131 C CA . PHE B 2 51 ? -10.067 -8.198 41.799 1.00 32.86 78 PHE B CA 1
ATOM 2132 C C . PHE B 2 51 ? -10.316 -9.687 41.967 1.00 30.93 78 PHE B C 1
ATOM 2133 O O . PHE B 2 51 ? -11.291 -10.216 41.428 1.00 30.01 78 PHE B O 1
ATOM 2141 N N . HIS B 2 52 ? -9.449 -10.353 42.723 1.00 31.91 79 HIS B N 1
ATOM 2142 C CA . HIS B 2 52 ? -9.541 -11.784 42.963 1.00 31.11 79 HIS B CA 1
ATOM 2143 C C . HIS B 2 52 ? -10.168 -12.047 44.328 1.00 30.68 79 HIS B C 1
ATOM 2144 O O . HIS B 2 52 ? -9.994 -11.271 45.271 1.00 31.93 79 HIS B O 1
ATOM 2151 N N . GLN B 2 53 ? -10.896 -13.165 44.425 1.00 38.80 80 GLN B N 1
ATOM 2152 C CA . GLN B 2 53 ? -11.683 -13.449 45.624 1.00 41.60 80 GLN B CA 1
ATOM 2153 C C . GLN B 2 53 ? -10.816 -13.549 46.872 1.00 41.37 80 GLN B C 1
ATOM 2154 O O . GLN B 2 53 ? -11.290 -13.268 47.979 1.00 42.34 80 GLN B O 1
ATOM 2160 N N . THR B 2 54 ? -9.556 -13.946 46.723 1.00 37.10 81 THR B N 1
ATOM 2161 C CA . THR B 2 54 ? -8.641 -14.061 47.849 1.00 38.54 81 THR B CA 1
ATOM 2162 C C . THR B 2 54 ? -7.434 -13.145 47.747 1.00 38.54 81 THR B C 1
ATOM 2163 O O . THR B 2 54 ? -6.921 -12.711 48.780 1.00 39.89 81 THR B O 1
ATOM 2167 N N . GLN B 2 55 ? -6.975 -12.834 46.536 1.00 45.65 82 GLN B N 1
ATOM 2168 C CA . GLN B 2 55 ? -5.765 -12.043 46.365 1.00 44.91 82 GLN B CA 1
ATOM 2169 C C . GLN B 2 55 ? -6.012 -10.543 46.470 1.00 45.39 82 GLN B C 1
ATOM 2170 O O . GLN B 2 55 ? -5.060 -9.787 46.687 1.00 46.18 82 GLN B O 1
ATOM 2176 N N . GLY B 2 56 ? -7.256 -10.095 46.320 1.00 34.55 83 GLY B N 1
ATOM 2177 C CA . GLY B 2 56 ? -7.569 -8.690 46.417 1.00 32.17 83 GLY B CA 1
ATOM 2178 C C . GLY B 2 56 ? -7.416 -7.960 45.097 1.00 32.32 83 GLY B C 1
ATOM 2179 O O . GLY B 2 56 ? -7.411 -8.567 44.021 1.00 31.44 83 GLY B O 1
ATOM 2180 N N . PRO B 2 57 ? -7.286 -6.639 45.156 1.00 28.99 84 PRO B N 1
ATOM 2181 C CA . PRO B 2 57 ? -7.248 -5.839 43.929 1.00 30.67 84 PRO B CA 1
ATOM 2182 C C . PRO B 2 57 ? -5.857 -5.764 43.312 1.00 30.30 84 PRO B C 1
ATOM 2183 O O . PRO B 2 57 ? -4.832 -5.945 43.971 1.00 29.98 84 PRO B O 1
ATOM 2187 N N . SER B 2 58 ? -5.849 -5.484 42.009 1.00 32.95 85 SER B N 1
ATOM 2188 C CA . SER B 2 58 ? -4.626 -5.241 41.255 1.00 31.95 85 SER B CA 1
ATOM 2189 C C . SER B 2 58 ? -4.954 -4.322 40.088 1.00 33.26 85 SER B C 1
ATOM 2190 O O . SER B 2 58 ? -5.921 -4.567 39.360 1.00 30.57 85 SER B O 1
ATOM 2193 N N . TYR B 2 59 ? -4.153 -3.274 39.911 1.00 28.72 86 TYR B N 1
ATOM 2194 C CA . TYR B 2 59 ? -4.398 -2.269 38.888 1.00 29.53 86 TYR B CA 1
ATOM 2195 C C . TYR B 2 59 ? -3.145 -2.062 38.051 1.00 31.48 86 TYR B C 1
ATOM 2196 O O . TYR B 2 59 ? -2.022 -2.222 38.537 1.00 31.25 86 TYR B O 1
ATOM 2205 N N . SER B 2 60 ? -3.348 -1.709 36.777 1.00 49.31 87 SER B N 1
ATOM 2206 C CA . SER B 2 60 ? -2.218 -1.357 35.924 1.00 51.15 87 SER B CA 1
ATOM 2207 C C . SER B 2 60 ? -1.443 -0.186 36.513 1.00 54.56 87 SER B C 1
ATOM 2208 O O . SER B 2 60 ? -0.208 -0.155 36.462 1.00 55.25 87 SER B O 1
ATOM 2211 N N . GLU B 2 61 ? -2.159 0.785 37.076 1.00 64.22 88 GLU B N 1
ATOM 2212 C CA . GLU B 2 61 ? -1.570 1.858 37.868 1.00 68.50 88 GLU B CA 1
ATOM 2213 C C . GLU B 2 61 ? -2.499 2.114 39.045 1.00 69.10 88 GLU B C 1
ATOM 2214 O O . GLU B 2 61 ? -3.646 2.528 38.852 1.00 69.99 88 GLU B O 1
ATOM 2220 N N . SER B 2 62 ? -2.007 1.853 40.260 1.00 81.80 89 SER B N 1
ATOM 2221 C CA . SER B 2 62 ? -2.866 1.845 41.440 1.00 84.89 89 SER B CA 1
ATOM 2222 C C . SER B 2 62 ? -3.459 3.213 41.756 1.00 85.43 89 SER B C 1
ATOM 2223 O O . SER B 2 62 ? -4.495 3.284 42.427 1.00 84.38 89 SER B O 1
ATOM 2226 N N . LYS B 2 63 ? -2.833 4.295 41.292 1.00 73.29 90 LYS B N 1
ATOM 2227 C CA . LYS B 2 63 ? -3.275 5.634 41.658 1.00 71.89 90 LYS B CA 1
ATOM 2228 C C . LYS B 2 63 ? -4.528 6.074 40.910 1.00 70.81 90 LYS B C 1
ATOM 2229 O O . LYS B 2 63 ? -5.242 6.960 41.392 1.00 73.47 90 LYS B O 1
ATOM 2235 N N . ARG B 2 64 ? -4.818 5.477 39.754 1.00 59.25 91 ARG B N 1
ATOM 2236 C CA . ARG B 2 64 ? -5.880 5.968 38.886 1.00 55.40 91 ARG B CA 1
ATOM 2237 C C . ARG B 2 64 ? -7.179 5.177 38.981 1.00 52.58 91 ARG B C 1
ATOM 2238 O O . ARG B 2 64 ? -8.219 5.684 38.548 1.00 52.19 91 ARG B O 1
ATOM 2246 N N . LEU B 2 65 ? -7.155 3.964 39.530 1.00 33.66 92 LEU B N 1
ATOM 2247 C CA . LEU B 2 65 ? -8.320 3.090 39.532 1.00 32.13 92 LEU B CA 1
ATOM 2248 C C . LEU B 2 65 ? -8.584 2.561 40.936 1.00 33.98 92 LEU B C 1
ATOM 2249 O O . LEU B 2 65 ? -7.670 2.446 41.757 1.00 34.47 92 LEU B O 1
ATOM 2254 N N . GLU B 2 66 ? -9.848 2.229 41.202 1.00 37.41 93 GLU B N 1
ATOM 2255 C CA . GLU B 2 66 ? -10.228 1.680 42.498 1.00 37.89 93 GLU B CA 1
ATOM 2256 C C . GLU B 2 66 ? -11.563 0.963 42.377 1.00 36.84 93 GLU B C 1
ATOM 2257 O O . GLU B 2 66 ? -12.540 1.549 41.902 1.00 36.02 93 GLU B O 1
ATOM 2263 N N . PHE B 2 67 ? -11.599 -0.297 42.808 1.00 27.56 94 PHE B N 1
ATOM 2264 C CA . PHE B 2 67 ? -12.857 -1.021 42.958 1.00 26.72 94 PHE B CA 1
ATOM 2265 C C . PHE B 2 67 ? -13.611 -0.446 44.150 1.00 29.10 94 PHE B C 1
ATOM 2266 O O . PHE B 2 67 ? -13.177 -0.594 45.296 1.00 30.30 94 PHE B O 1
ATOM 2274 N N . VAL B 2 68 ? -14.744 0.214 43.888 1.00 34.82 95 VAL B N 1
ATOM 2275 C CA . VAL B 2 68 ? -15.459 0.919 44.950 1.00 33.82 95 VAL B CA 1
ATOM 2276 C C . VAL B 2 68 ? -16.417 0.027 45.724 1.00 34.70 95 VAL B C 1
ATOM 2277 O O . VAL B 2 68 ? -16.877 0.426 46.805 1.00 35.32 95 VAL B O 1
ATOM 2281 N N . ALA B 2 69 ? -16.734 -1.165 45.216 1.00 43.26 96 ALA B N 1
ATOM 2282 C CA . ALA B 2 69 ? -17.697 -2.035 45.871 1.00 43.74 96 ALA B CA 1
ATOM 2283 C C . ALA B 2 69 ? -17.197 -3.448 46.125 1.00 43.30 96 ALA B C 1
ATOM 2284 O O . ALA B 2 69 ? -17.836 -4.173 46.893 1.00 47.49 96 ALA B O 1
ATOM 2286 N N . ALA B 2 70 ? -16.092 -3.864 45.514 1.00 34.75 97 ALA B N 1
ATOM 2287 C CA . ALA B 2 70 ? -15.550 -5.191 45.761 1.00 36.00 97 ALA B CA 1
ATOM 2288 C C . ALA B 2 70 ? -14.772 -5.204 47.069 1.00 37.01 97 ALA B C 1
ATOM 2289 O O . ALA B 2 70 ? -14.047 -4.258 47.387 1.00 38.65 97 ALA B O 1
ATOM 2291 N N . ARG B 2 71 ? -14.922 -6.291 47.824 1.00 43.97 98 ARG B N 1
ATOM 2292 C CA . ARG B 2 71 ? -14.317 -6.403 49.143 1.00 47.58 98 ARG B CA 1
ATOM 2293 C C . ARG B 2 71 ? -14.063 -7.870 49.454 1.00 46.79 98 ARG B C 1
ATOM 2294 O O . ARG B 2 71 ? -14.896 -8.728 49.149 1.00 46.71 98 ARG B O 1
ATOM 2302 N N . LEU B 2 72 ? -12.906 -8.150 50.052 1.00 37.91 99 LEU B N 1
ATOM 2303 C CA . LEU B 2 72 ? -12.596 -9.508 50.476 1.00 39.02 99 LEU B CA 1
ATOM 2304 C C . LEU B 2 72 ? -13.588 -9.974 51.535 1.00 38.76 99 LEU B C 1
ATOM 2305 O O . LEU B 2 72 ? -14.091 -9.185 52.339 1.00 41.20 99 LEU B O 1
ATOM 2310 N N . GLY B 2 73 ? -13.871 -11.274 51.528 1.00 49.51 100 GLY B N 1
ATOM 2311 C CA . GLY B 2 73 ? -14.801 -11.836 52.484 1.00 51.29 100 GLY B CA 1
ATOM 2312 C C . GLY B 2 73 ? -16.258 -11.580 52.181 1.00 52.34 100 GLY B C 1
ATOM 2313 O O . GLY B 2 73 ? -17.097 -11.703 53.079 1.00 50.62 100 GLY B O 1
ATOM 2314 N N . ALA B 2 74 ? -16.587 -11.224 50.941 1.00 39.77 101 ALA B N 1
ATOM 2315 C CA . ALA B 2 74 ? -17.961 -10.970 50.542 1.00 38.24 101 ALA B CA 1
ATOM 2316 C C . ALA B 2 74 ? -18.165 -11.461 49.117 1.00 38.59 101 ALA B C 1
ATOM 2317 O O . ALA B 2 74 ? -17.210 -11.625 48.354 1.00 37.71 101 ALA B O 1
ATOM 2319 N N . GLU B 2 75 ? -19.429 -11.696 48.769 1.00 35.62 102 GLU B N 1
ATOM 2320 C CA . GLU B 2 75 ? -19.774 -12.139 47.424 1.00 34.20 102 GLU B CA 1
ATOM 2321 C C . GLU B 2 75 ? -19.334 -11.110 46.396 1.00 32.01 102 GLU B C 1
ATOM 2322 O O . GLU B 2 75 ? -19.708 -9.936 46.481 1.00 33.33 102 GLU B O 1
ATOM 2328 N N . LEU B 2 76 ? -18.540 -11.546 45.424 1.00 34.97 103 LEU B N 1
ATOM 2329 C CA . LEU B 2 76 ? -18.143 -10.676 44.320 1.00 34.80 103 LEU B CA 1
ATOM 2330 C C . LEU B 2 76 ? -19.340 -10.501 43.397 1.00 30.60 103 LEU B C 1
ATOM 2331 O O . LEU B 2 76 ? -19.673 -11.392 42.614 1.00 31.43 103 LEU B O 1
ATOM 2336 N N . ARG B 2 77 ? -20.006 -9.351 43.496 1.00 27.18 104 ARG B N 1
ATOM 2337 C CA . ARG B 2 77 ? -21.199 -9.100 42.696 1.00 27.14 104 ARG B CA 1
ATOM 2338 C C . ARG B 2 77 ? -21.147 -7.741 42.009 1.00 29.36 104 ARG B C 1
ATOM 2339 O O . ARG B 2 77 ? -21.791 -7.541 40.974 1.00 28.92 104 ARG B O 1
ATOM 2347 N N . ASN B 2 78 ? -20.389 -6.800 42.571 1.00 29.02 105 ASN B N 1
ATOM 2348 C CA . ASN B 2 78 ? -20.338 -5.426 42.078 1.00 29.05 105 ASN B CA 1
ATOM 2349 C C . ASN B 2 78 ? -18.900 -5.094 41.698 1.00 27.97 105 ASN B C 1
ATOM 2350 O O . ASN B 2 78 ? -18.032 -4.976 42.570 1.00 28.53 105 ASN B O 1
ATOM 2355 N N . ALA B 2 79 ? -18.651 -4.941 40.396 1.00 26.32 106 ALA B N 1
ATOM 2356 C CA . ALA B 2 79 ? -17.325 -4.652 39.870 1.00 26.91 106 ALA B CA 1
ATOM 2357 C C . ALA B 2 79 ? -17.133 -3.176 39.537 1.00 26.21 106 ALA B C 1
ATOM 2358 O O . ALA B 2 79 ? -16.218 -2.837 38.777 1.00 25.77 106 ALA B O 1
ATOM 2360 N N . SER B 2 80 ? -17.971 -2.298 40.091 1.00 22.56 107 SER B N 1
ATOM 2361 C CA . SER B 2 80 ? -17.909 -0.877 39.767 1.00 23.39 107 SER B CA 1
ATOM 2362 C C . SER B 2 80 ? -16.519 -0.317 40.047 1.00 24.30 107 SER B C 1
ATOM 2363 O O . SER B 2 80 ? -15.936 -0.558 41.108 1.00 24.58 107 SER B O 1
ATOM 2366 N N . LEU B 2 81 ? -15.994 0.436 39.084 1.00 24.82 108 LEU B N 1
ATOM 2367 C CA . LEU B 2 81 ? -14.627 0.934 39.110 1.00 24.60 108 LEU B CA 1
ATOM 2368 C C . LEU B 2 81 ? -14.634 2.446 38.945 1.00 27.24 108 LEU B C 1
ATOM 2369 O O . LEU B 2 81 ? -15.294 2.972 38.043 1.00 27.54 108 LEU B O 1
ATOM 2374 N N . ARG B 2 82 ? -13.895 3.139 39.805 1.00 39.64 109 ARG B N 1
ATOM 2375 C CA . ARG B 2 82 ? -13.777 4.588 39.736 1.00 39.62 109 ARG B CA 1
ATOM 2376 C C . ARG B 2 82 ? -12.461 4.966 39.070 1.00 40.30 109 ARG B C 1
ATOM 2377 O O . ARG B 2 82 ? -11.407 4.418 39.410 1.00 40.06 109 ARG B O 1
ATOM 2385 N N . MET B 2 83 ? -12.528 5.899 38.127 1.00 42.05 110 MET B N 1
ATOM 2386 C CA . MET B 2 83 ? -11.356 6.428 37.446 1.00 40.56 110 MET B CA 1
ATOM 2387 C C . MET B 2 83 ? -11.127 7.866 37.886 1.00 42.93 110 MET B C 1
ATOM 2388 O O . MET B 2 83 ? -12.047 8.689 37.830 1.00 41.29 110 MET B O 1
ATOM 2393 N N . PHE B 2 84 ? -9.907 8.165 38.315 1.00 35.64 111 PHE B N 1
ATOM 2394 C CA . PHE B 2 84 ? -9.549 9.491 38.794 1.00 36.08 111 PHE B CA 1
ATOM 2395 C C . PHE B 2 84 ? -8.841 10.279 37.699 1.00 36.18 111 PHE B C 1
ATOM 2396 O O . PHE B 2 84 ? -8.116 9.718 36.875 1.00 38.76 111 PHE B O 1
ATOM 2404 N N . GLY B 2 85 ? -9.064 11.592 37.703 1.00 38.83 112 GLY B N 1
ATOM 2405 C CA . GLY B 2 85 ? -8.395 12.491 36.780 1.00 37.23 112 GLY B CA 1
ATOM 2406 C C . GLY B 2 85 ? -8.596 12.139 35.321 1.00 38.85 112 GLY B C 1
ATOM 2407 O O . GLY B 2 85 ? -7.643 11.757 34.633 1.00 40.80 112 GLY B O 1
ATOM 2408 N N . LEU B 2 86 ? -9.830 12.263 34.839 1.00 36.19 113 LEU B N 1
ATOM 2409 C CA . LEU B 2 86 ? -10.138 11.900 33.462 1.00 36.22 113 LEU B CA 1
ATOM 2410 C C . LEU B 2 86 ? -9.378 12.787 32.484 1.00 37.40 113 LEU B C 1
ATOM 2411 O O . LEU B 2 86 ? -9.390 14.016 32.598 1.00 37.18 113 LEU B O 1
ATOM 2416 N N . ARG B 2 87 ? -8.707 12.153 31.529 1.00 53.18 114 ARG B N 1
ATOM 2417 C CA . ARG B 2 87 ? -8.067 12.836 30.418 1.00 53.59 114 ARG B CA 1
ATOM 2418 C C . ARG B 2 87 ? -8.699 12.365 29.114 1.00 54.56 114 ARG B C 1
ATOM 2419 O O . ARG B 2 87 ? -9.449 11.386 29.079 1.00 54.21 114 ARG B O 1
ATOM 2427 N N . VAL B 2 88 ? -8.397 13.087 28.032 1.00 37.99 115 VAL B N 1
ATOM 2428 C CA . VAL B 2 88 ? -9.062 12.820 26.758 1.00 38.07 115 VAL B CA 1
ATOM 2429 C C . VAL B 2 88 ? -8.736 11.422 26.248 1.00 36.65 115 VAL B C 1
ATOM 2430 O O . VAL B 2 88 ? -9.547 10.807 25.546 1.00 37.29 115 VAL B O 1
ATOM 2434 N N . GLU B 2 89 ? -7.567 10.887 26.599 1.00 58.50 116 GLU B N 1
ATOM 2435 C CA . GLU B 2 89 ? -7.194 9.553 26.145 1.00 58.57 116 GLU B CA 1
ATOM 2436 C C . GLU B 2 89 ? -7.943 8.446 26.873 1.00 56.34 116 GLU B C 1
ATOM 2437 O O . GLU B 2 89 ? -7.871 7.292 26.442 1.00 54.78 116 GLU B O 1
ATOM 2443 N N . ASP B 2 90 ? -8.652 8.760 27.960 1.00 43.96 117 ASP B N 1
ATOM 2444 C CA . ASP B 2 90 ? -9.489 7.775 28.631 1.00 42.05 117 ASP B CA 1
ATOM 2445 C C . ASP B 2 90 ? -10.785 7.499 27.883 1.00 42.58 117 ASP B C 1
ATOM 2446 O O . ASP B 2 90 ? -11.503 6.562 28.246 1.00 40.68 117 ASP B O 1
ATOM 2451 N N . GLU B 2 91 ? -11.099 8.293 26.862 1.00 43.03 118 GLU B N 1
ATOM 2452 C CA . GLU B 2 91 ? -12.285 8.056 26.052 1.00 42.31 118 GLU B CA 1
ATOM 2453 C C . GLU B 2 91 ? -12.168 6.720 25.328 1.00 40.50 118 GLU B C 1
ATOM 2454 O O . GLU B 2 91 ? -11.122 6.398 24.757 1.00 41.56 118 GLU B O 1
ATOM 2460 N N . GLY B 2 92 ? -13.239 5.944 25.356 1.00 32.92 119 GLY B N 1
ATOM 2461 C CA . GLY B 2 92 ? -13.272 4.677 24.662 1.00 31.38 119 GLY B CA 1
ATOM 2462 C C . GLY B 2 92 ? -14.217 3.713 25.349 1.00 32.27 119 GLY B C 1
ATOM 2463 O O . GLY B 2 92 ? -14.947 4.072 26.271 1.00 31.78 119 GLY B O 1
ATOM 2464 N N . ASN B 2 93 ? -14.184 2.475 24.872 1.00 39.14 120 ASN B N 1
ATOM 2465 C CA . ASN B 2 93 ? -15.014 1.405 25.400 1.00 37.59 120 ASN B CA 1
ATOM 2466 C C . ASN B 2 93 ? -14.205 0.553 26.370 1.00 37.64 120 ASN B C 1
ATOM 2467 O O . ASN B 2 93 ? -13.006 0.336 26.172 1.00 34.58 120 ASN B O 1
ATOM 2472 N N . TYR B 2 94 ? -14.863 0.087 27.430 1.00 29.56 121 TYR B N 1
ATOM 2473 C CA . TYR B 2 94 ? -14.229 -0.725 28.457 1.00 27.80 121 TYR B CA 1
ATOM 2474 C C . TYR B 2 94 ? -15.055 -1.981 28.685 1.00 27.81 121 TYR B C 1
ATOM 2475 O O . TYR B 2 94 ? -16.288 -1.943 28.620 1.00 29.36 121 TYR B O 1
ATOM 2484 N N . THR B 2 95 ? -14.372 -3.093 28.939 1.00 31.32 122 THR B N 1
ATOM 2485 C CA . THR B 2 95 ? -15.025 -4.378 29.154 1.00 29.92 122 THR B CA 1
ATOM 2486 C C . THR B 2 95 ? -15.004 -4.719 30.638 1.00 30.47 122 THR B C 1
ATOM 2487 O O . THR B 2 95 ? -13.935 -4.766 31.257 1.00 30.53 122 THR B O 1
ATOM 2491 N N . CYS B 2 96 ? -16.184 -4.952 31.198 1.00 27.08 123 CYS B N 1
ATOM 2492 C CA . CYS B 2 96 ? -16.337 -5.429 32.563 1.00 26.71 123 CYS B CA 1
ATOM 2493 C C . CYS B 2 96 ? -16.701 -6.906 32.511 1.00 25.30 123 CYS B C 1
ATOM 2494 O O . CYS B 2 96 ? -17.719 -7.273 31.917 1.00 26.84 123 CYS B O 1
ATOM 2497 N N . LEU B 2 97 ? -15.878 -7.748 33.134 1.00 26.39 124 LEU B N 1
ATOM 2498 C CA . LEU B 2 97 ? -16.015 -9.193 33.012 1.00 26.57 124 LEU B CA 1
ATOM 2499 C C . LEU B 2 97 ? -16.092 -9.838 34.388 1.00 27.41 124 LEU B C 1
ATOM 2500 O O . LEU B 2 97 ? -15.330 -9.486 35.293 1.00 27.92 124 LEU B O 1
ATOM 2505 N N . PHE B 2 98 ? -17.014 -10.790 34.529 1.00 23.58 125 PHE B N 1
ATOM 2506 C CA . PHE B 2 98 ? -17.150 -11.618 35.721 1.00 24.41 125 PHE B CA 1
ATOM 2507 C C . PHE B 2 98 ? -16.743 -13.048 35.389 1.00 24.91 125 PHE B C 1
ATOM 2508 O O . PHE B 2 98 ? -17.189 -13.606 34.381 1.00 25.92 125 PHE B O 1
ATOM 2516 N N . VAL B 2 99 ? -15.900 -13.635 36.231 1.00 21.84 126 VAL B N 1
ATOM 2517 C CA . VAL B 2 99 ? -15.495 -15.031 36.096 1.00 22.41 126 VAL B CA 1
ATOM 2518 C C . VAL B 2 99 ? -16.331 -15.850 37.071 1.00 23.28 126 VAL B C 1
ATOM 2519 O O . VAL B 2 99 ? -16.105 -15.803 38.286 1.00 23.57 126 VAL B O 1
ATOM 2523 N N . THR B 2 100 ? -17.297 -16.602 36.548 1.00 24.49 127 THR B N 1
ATOM 2524 C CA . THR B 2 100 ? -18.241 -17.342 37.371 1.00 25.53 127 THR B CA 1
ATOM 2525 C C . THR B 2 100 ? -18.141 -18.836 37.089 1.00 27.79 127 THR B C 1
ATOM 2526 O O . THR B 2 100 ? -17.702 -19.266 36.019 1.00 27.10 127 THR B O 1
ATOM 2530 N N . PHE B 2 101 ? -18.563 -19.627 38.075 1.00 30.57 128 PHE B N 1
ATOM 2531 C CA . PHE B 2 101 ? -18.616 -21.073 37.970 1.00 30.92 128 PHE B CA 1
ATOM 2532 C C . PHE B 2 101 ? -19.967 -21.572 38.466 1.00 33.60 128 PHE B C 1
ATOM 2533 O O . PHE B 2 101 ? -20.448 -21.124 39.514 1.00 34.14 128 PHE B O 1
ATOM 2541 N N . PRO B 2 102 ? -20.598 -22.515 37.748 1.00 35.73 129 PRO B N 1
ATOM 2542 C CA . PRO B 2 102 ? -20.087 -23.132 36.520 1.00 35.79 129 PRO B CA 1
ATOM 2543 C C . PRO B 2 102 ? -20.583 -22.467 35.241 1.00 35.93 129 PRO B C 1
ATOM 2544 O O . PRO B 2 102 ? -20.413 -23.032 34.160 1.00 36.35 129 PRO B O 1
ATOM 2548 N N . GLN B 2 103 ? -21.187 -21.282 35.359 1.00 28.77 130 GLN B N 1
ATOM 2549 C CA . GLN B 2 103 ? -21.782 -20.648 34.188 1.00 28.59 130 GLN B CA 1
ATOM 2550 C C . GLN B 2 103 ? -20.726 -20.132 33.218 1.00 27.24 130 GLN B C 1
ATOM 2551 O O . GLN B 2 103 ? -20.990 -20.037 32.014 1.00 27.73 130 GLN B O 1
ATOM 2557 N N . GLY B 2 104 ? -19.541 -19.798 33.710 1.00 31.19 131 GLY B N 1
ATOM 2558 C CA . GLY B 2 104 ? -18.488 -19.266 32.872 1.00 30.59 131 GLY B CA 1
ATOM 2559 C C . GLY B 2 104 ? -18.331 -17.765 33.017 1.00 31.28 131 GLY B C 1
ATOM 2560 O O . GLY B 2 104 ? -18.754 -17.149 33.998 1.00 29.96 131 GLY B O 1
ATOM 2561 N N . SER B 2 105 ? -17.712 -17.168 32.005 1.00 34.03 132 SER B N 1
ATOM 2562 C CA . SER B 2 105 ? -17.450 -15.737 32.015 1.00 33.87 132 SER B CA 1
ATOM 2563 C C . SER B 2 105 ? -18.601 -14.973 31.372 1.00 33.88 132 SER B C 1
ATOM 2564 O O . SER B 2 105 ? -19.164 -15.403 30.362 1.00 34.59 132 SER B O 1
ATOM 2567 N N . ARG B 2 106 ? -18.951 -13.840 31.977 1.00 26.59 133 ARG B N 1
ATOM 2568 C CA . ARG B 2 106 ? -19.958 -12.929 31.453 1.00 26.91 133 ARG B CA 1
ATOM 2569 C C . ARG B 2 106 ? -19.356 -11.533 31.415 1.00 26.72 133 ARG B C 1
ATOM 2570 O O . ARG B 2 106 ? -18.791 -11.074 32.413 1.00 26.46 133 ARG B O 1
ATOM 2578 N N . SER B 2 107 ? -19.474 -10.859 30.274 1.00 29.21 134 SER B N 1
ATOM 2579 C CA . SER B 2 107 ? -18.868 -9.549 30.097 1.00 28.87 134 SER B CA 1
ATOM 2580 C C . SER B 2 107 ? -19.853 -8.588 29.443 1.00 31.19 134 SER B C 1
ATOM 258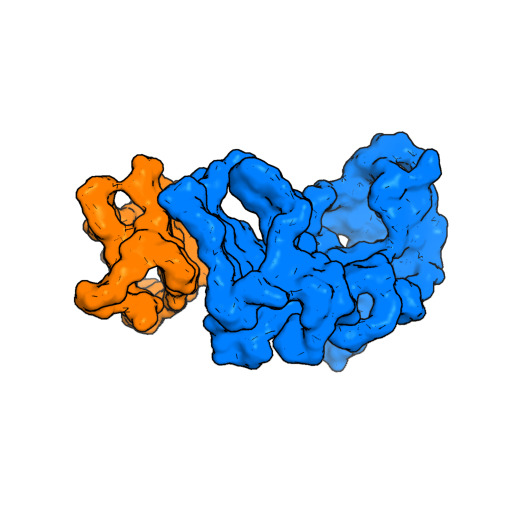1 O O . SER B 2 107 ? -20.862 -8.992 28.858 1.00 31.61 134 SER B O 1
ATOM 2584 N N . VAL B 2 108 ? -19.538 -7.297 29.558 1.00 30.61 135 VAL B N 1
ATOM 2585 C CA . VAL B 2 108 ? -20.320 -6.230 28.947 1.00 30.65 135 VAL B CA 1
ATOM 2586 C C . VAL B 2 108 ? -19.364 -5.091 28.620 1.00 28.99 135 VAL B C 1
ATOM 2587 O O . VAL B 2 108 ? -18.303 -4.954 29.235 1.00 29.55 135 VAL B O 1
ATOM 2591 N N . ASP B 2 109 ? -19.729 -4.288 27.628 1.00 36.68 136 ASP B N 1
ATOM 2592 C CA . ASP B 2 109 ? -18.919 -3.160 27.191 1.00 35.26 136 ASP B CA 1
ATOM 2593 C C . ASP B 2 109 ? -19.582 -1.855 27.608 1.00 38.49 136 ASP B C 1
ATOM 2594 O O . ASP B 2 109 ? -20.800 -1.695 27.476 1.00 38.74 136 ASP B O 1
ATOM 2599 N N . ILE B 2 110 ? -18.771 -0.925 28.107 1.00 28.31 137 ILE B N 1
ATOM 2600 C CA . ILE B 2 110 ? -19.245 0.364 28.593 1.00 30.34 137 ILE B CA 1
ATOM 2601 C C . ILE B 2 110 ? -18.458 1.459 27.888 1.00 31.63 137 ILE B C 1
ATOM 2602 O O . ILE B 2 110 ? -17.223 1.419 27.860 1.00 29.42 137 ILE B O 1
ATOM 2607 N N . TRP B 2 111 ? -19.171 2.431 27.324 1.00 29.71 138 TRP B N 1
ATOM 2608 C CA . TRP B 2 111 ? -18.556 3.558 26.631 1.00 30.81 138 TRP B CA 1
ATOM 2609 C C . TRP B 2 111 ? -18.314 4.678 27.636 1.00 31.56 138 TRP B C 1
ATOM 2610 O O . TRP B 2 111 ? -19.259 5.328 28.094 1.00 32.97 138 TRP B O 1
ATOM 2621 N N . LEU B 2 112 ? -17.049 4.902 27.978 1.00 27.82 139 LEU B N 1
ATOM 2622 C CA . LEU B 2 112 ? -16.676 6.032 28.818 1.00 28.98 139 LEU B CA 1
ATOM 2623 C C . LEU B 2 112 ? -16.493 7.262 27.940 1.00 32.57 139 LEU B C 1
ATOM 2624 O O . LEU B 2 112 ? -15.660 7.260 27.028 1.00 32.12 139 LEU B O 1
ATOM 2629 N N . ARG B 2 113 ? -17.270 8.308 28.211 1.00 28.44 140 ARG B N 1
ATOM 2630 C CA . ARG B 2 113 ? -17.258 9.527 27.411 1.00 29.93 140 ARG B CA 1
ATOM 2631 C C . ARG B 2 113 ? -16.745 10.677 28.264 1.00 31.18 140 ARG B C 1
ATOM 2632 O O . ARG B 2 113 ? -17.367 11.030 29.273 1.00 31.83 140 ARG B O 1
ATOM 2640 N N . VAL B 2 114 ? -15.617 11.254 27.858 1.00 36.81 141 VAL B N 1
ATOM 2641 C CA . VAL B 2 114 ? -15.007 12.374 28.565 1.00 35.79 141 VAL B CA 1
ATOM 2642 C C . VAL B 2 114 ? -15.474 13.667 27.910 1.00 38.63 141 VAL B C 1
ATOM 2643 O O . VAL B 2 114 ? -15.291 13.863 26.704 1.00 40.04 141 VAL B O 1
ATOM 2647 N N . LEU B 2 115 ? -16.071 14.551 28.704 1.00 35.73 142 LEU B N 1
ATOM 2648 C CA . LEU B 2 115 ? -16.644 15.792 28.208 1.00 38.15 142 LEU B CA 1
ATOM 2649 C C . LEU B 2 115 ? -15.718 16.969 28.490 1.00 39.04 142 LEU B C 1
ATOM 2650 O O . LEU B 2 115 ? -14.976 16.980 29.476 1.00 38.87 142 LEU B O 1
ATOM 2655 N N . ALA B 2 116 ? -15.782 17.966 27.615 1.00 41.86 143 ALA B N 1
ATOM 2656 C CA . ALA B 2 116 ? -14.973 19.166 27.743 1.00 43.66 143 ALA B CA 1
ATOM 2657 C C . ALA B 2 116 ? -15.681 20.200 28.617 1.00 44.81 143 ALA B C 1
ATOM 2658 O O . ALA B 2 116 ? -16.826 20.022 29.039 1.00 45.04 143 ALA B O 1
ATOM 2660 N N . LYS B 2 117 ? -14.981 21.296 28.882 1.00 56.35 144 LYS B N 1
ATOM 2661 C CA . LYS B 2 117 ? -15.464 22.357 29.749 1.00 58.23 144 LYS B CA 1
ATOM 2662 C C . LYS B 2 117 ? -16.271 23.377 28.953 1.00 59.83 144 LYS B C 1
ATOM 2663 O O . LYS B 2 117 ? -16.185 23.427 27.722 1.00 60.67 144 LYS B O 1
ATOM 2669 N N . PRO B 2 118 ? -17.090 24.209 29.626 1.00 104.58 145 PRO B N 1
ATOM 2670 C CA . PRO B 2 118 ? -17.912 25.191 28.903 1.00 107.53 145 PRO B CA 1
ATOM 2671 C C . PRO B 2 118 ? -17.103 26.247 28.150 1.00 110.22 145 PRO B C 1
ATOM 26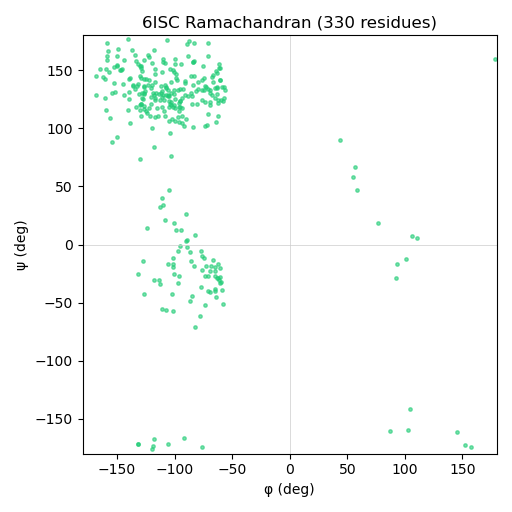72 O O . PRO B 2 118 ? -15.878 26.283 28.260 1.00 109.35 145 PRO B O 1
#

InterPro domains:
  IPR003599 Immunoglobulin domain subtype [SM00409] (22-126)
  IPR003599 Immunoglobulin domain subtype [SM00409] (138-243)
  IPR007110 Immunoglobulin-like domain [PS50835] (30-109)
  IPR007110 Immunoglobulin-like domain [PS50835] (136-237)
  IPR013106 Immunoglobulin V-set domain [PF07686] (25-125)
  IPR013106 Immunoglobulin V-set domain [PF07686] (138-229)
  IPR013783 Immunoglobulin-like fold [G3DSA:2.60.40.10] (21-127)
  IPR013783 Immunoglobulin-like fold [G3DSA:2.60.40.10] (137-244)
  IPR036179 Immunoglobulin-like domain superfamily [SSF48726] (23-111)
  IPR036179 Immunoglobulin-like domain superfamily [SSF48726] (141-244)
  IPR042842 CD226 antigen [PTHR47011] (1-332)

Secondary structure (DSSP, 8-state):
--SEEEE--TT-EE--B--S-SPEEEEEEEEESSS-EEEEEEE-TTS--EE-GGGTTTEE--S--TT-SB--EEESS--GGG-EEEEEEEEETTTEEEEEEEEEE--S-TTTT---SEEEE--TTS-EEEE-----EEEEEEEEE-SSEEEEEEEEESSSS--PPP--SS--EE---SS----EEEETT--GGG-EEEEEEEEETTS-EEEEEEEEE--/--EEE--SEEEEETTS-EEE--EEE--TT---EEEEEEEEETTSSSEEEEEETTTEEEESSTTTEEESS--TTS---B--EEE-S--GGG-EEEEEEEEEETTEEEEEEEEEEEE---

Sequence (337 aa):
LWDTTVRLSETMTLECVYPLTHNLTQVEWTKNTGTKTVSIAVYNPNHNMHIESNYLHRVHFLNSTVGFRNMSLSFYNASEADIGIYSCLFHAFPNGPWEKKIKVVWSDSFEIAAPSDSYLSAEPGQDVTLTCQLWPVQQVIWEKVQPHQVDILASCNLSQETRYTSKYLRQTRSNCSQGSMKSILIIPNAMAADSGLYRCCRSEAITGKNKSFVIRLIITDVVVQAPTQVPGFLGDSVTLPCYLQVPNMEVTHVSQLTWARHGESGSMAVFHQTQGPSYSESKRLEFVAARLGAELRNASLRMFGLRVEDEGNYTCLFVTFPQGSRSVDIWLRVLAKP

CATH classification: 2.60.40.10

Organism: Mus musculus (NCBI:txid10090)

Nearest PDB structures (foldseek):
  6isc-assembly1_A  TM=1.005E+00  e=4.555E-44  Mus musculus
  6isa-assembly1_A  T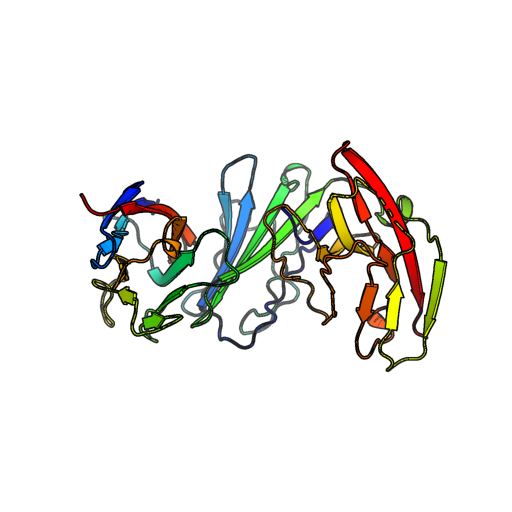M=9.813E-01  e=2.783E-39  Mus musculus
  6isb-assembly1_A  TM=9.139E-01  e=8.304E-27  Homo sapiens
  6isb-assembly1_B  TM=9.171E-01  e=2.685E-26  Homo sapiens
  6isb-assembly1_C  TM=9.293E-01  e=9.694E-12  Homo sapiens